Protein AF-A0A6G1SWB4-F1 (afdb_monomer)

Radius of gyration: 46.1 Å; Cα contacts (8 Å, |Δi|>4): 231; chains: 1; bounding box: 100×78×114 Å

Sequence (301 aa):
MSESASQARPRGLPVPRWVGGWPPLALPAVVTALTLLAIRTGTESDARDPDLLGYAFAPILGAALLLRWRSPVAVPVIVVVAGGTYHALNYPGGAPMFAMGAALYIAAEAGHRNIALLVGGISAGIALAYRSIAEGHSFLEMSMIAEPALVIAAVMLGDAIHSRRRWMAEVQERLDRAEEEREEEARRRVDQERLRIAHELHDVLAHTIAVVNVQAGVASDLLDDDPTATRAALSEIRKASREAMTELRATVGLLRDSSPAPRGPVPGLRDLARVTDAARQAGIGRGHGGGGRAAGPAGAG

Structure (mmCIF, N/CA/C/O backbone):
data_AF-A0A6G1SWB4-F1
#
_entry.id   AF-A0A6G1SWB4-F1
#
loop_
_atom_site.group_PDB
_atom_site.id
_atom_site.type_symbol
_atom_site.label_atom_id
_atom_site.label_alt_id
_atom_site.label_comp_id
_atom_site.label_asym_id
_atom_site.label_entity_id
_atom_site.label_seq_id
_atom_site.pdbx_PDB_ins_code
_atom_site.Cartn_x
_atom_site.Cartn_y
_atom_site.Cartn_z
_atom_site.occupancy
_ato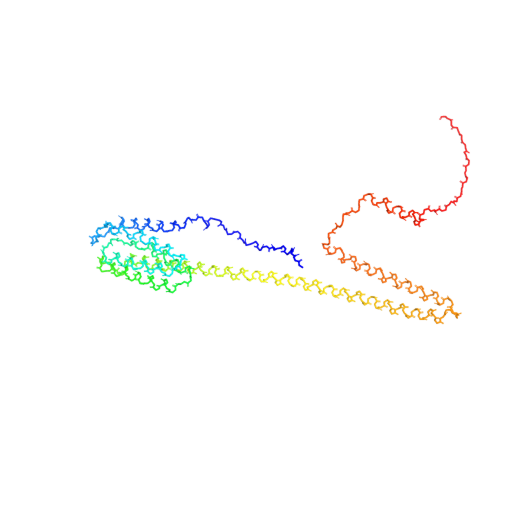m_site.B_iso_or_equiv
_atom_site.auth_seq_id
_atom_site.auth_comp_id
_atom_site.auth_asym_id
_atom_site.auth_atom_id
_atom_site.pdbx_PDB_model_num
ATOM 1 N N . MET A 1 1 ? -36.148 -11.187 10.466 1.00 41.62 1 MET A N 1
ATOM 2 C CA . MET A 1 1 ? -36.037 -10.828 9.036 1.00 41.62 1 MET A CA 1
ATOM 3 C C . MET A 1 1 ? -35.812 -9.325 8.949 1.00 41.62 1 MET A C 1
ATOM 5 O O . MET A 1 1 ? -36.522 -8.623 9.654 1.00 41.62 1 MET A O 1
ATOM 9 N N . SER A 1 2 ? -34.810 -8.922 8.149 1.00 43.41 2 SER A N 1
ATOM 10 C CA . SER A 1 2 ? -34.441 -7.569 7.659 1.00 43.41 2 SER A CA 1
ATOM 11 C C . SER A 1 2 ? -34.193 -6.473 8.714 1.00 43.41 2 SER A C 1
ATOM 13 O O . SER A 1 2 ? -35.102 -6.065 9.423 1.00 43.41 2 SER A O 1
ATOM 15 N N . GLU A 1 3 ? -32.941 -6.082 8.971 1.00 54.12 3 GLU A N 1
ATOM 16 C CA . GLU A 1 3 ? -32.125 -5.086 8.227 1.00 54.12 3 GLU A CA 1
ATOM 17 C C . GLU A 1 3 ? -32.130 -3.728 8.947 1.00 54.12 3 GLU A C 1
ATOM 19 O O . GLU A 1 3 ? -33.066 -2.957 8.794 1.00 54.12 3 GLU A O 1
ATOM 24 N N . SER A 1 4 ? -31.062 -3.419 9.694 1.00 48.47 4 SER A N 1
ATOM 25 C CA . SER A 1 4 ? -30.451 -2.073 9.724 1.00 48.47 4 SER A CA 1
ATOM 26 C C . SER A 1 4 ? -29.128 -2.075 10.515 1.00 48.47 4 SER A C 1
ATOM 28 O O . SER A 1 4 ? -28.923 -1.280 11.433 1.00 48.47 4 SER A O 1
ATOM 30 N N . ALA A 1 5 ? -28.201 -2.977 10.183 1.00 45.75 5 ALA A N 1
ATOM 31 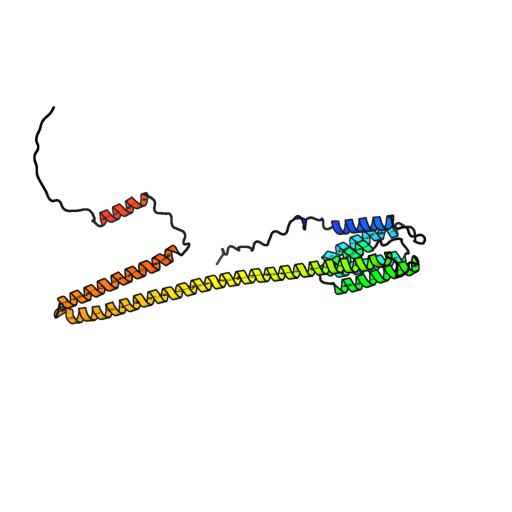C CA . ALA A 1 5 ? -26.812 -2.823 10.612 1.00 45.75 5 ALA A CA 1
ATOM 32 C C . ALA A 1 5 ? -26.168 -1.752 9.718 1.00 45.75 5 ALA A C 1
ATOM 34 O O . ALA A 1 5 ? -25.685 -2.034 8.623 1.00 45.75 5 ALA A O 1
ATOM 35 N N . SER A 1 6 ? -26.254 -0.500 10.168 1.00 48.34 6 SER A N 1
ATOM 36 C CA . SER A 1 6 ? -25.565 0.649 9.585 1.00 48.34 6 SER A CA 1
ATOM 37 C C . SER A 1 6 ? -24.058 0.381 9.586 1.00 48.34 6 SER A C 1
ATOM 39 O O . SER A 1 6 ? -23.391 0.569 10.601 1.00 48.34 6 SER A O 1
ATOM 41 N N . GLN A 1 7 ? -23.536 -0.081 8.447 1.00 46.44 7 GLN A N 1
ATOM 42 C CA . GLN A 1 7 ? -22.109 -0.255 8.185 1.00 46.44 7 GLN A CA 1
ATOM 43 C C . GLN A 1 7 ? -21.386 1.089 8.336 1.00 46.44 7 GLN A C 1
ATOM 45 O O . GLN A 1 7 ? -21.397 1.927 7.430 1.00 46.44 7 GLN A O 1
ATOM 50 N N . ALA A 1 8 ? -20.730 1.293 9.476 1.00 45.06 8 ALA A N 1
ATOM 51 C CA . ALA A 1 8 ? -19.700 2.306 9.621 1.00 45.06 8 ALA A CA 1
ATOM 52 C C . ALA A 1 8 ? -18.483 1.848 8.804 1.00 45.06 8 ALA A C 1
ATOM 54 O O . ALA A 1 8 ? -17.703 1.009 9.238 1.00 45.06 8 ALA A O 1
ATOM 55 N N . ARG A 1 9 ? -18.359 2.346 7.567 1.00 45.97 9 ARG A N 1
ATOM 56 C CA . ARG A 1 9 ? -17.159 2.125 6.751 1.00 45.97 9 ARG A CA 1
ATOM 57 C C . ARG A 1 9 ? -15.951 2.758 7.456 1.00 45.97 9 ARG A C 1
ATOM 59 O O . ARG A 1 9 ? -16.038 3.950 7.773 1.00 45.97 9 ARG A O 1
ATOM 66 N N . PRO A 1 10 ? -14.827 2.042 7.633 1.00 44.31 10 PRO A N 1
ATOM 67 C CA . PRO A 1 10 ? -13.600 2.656 8.116 1.00 44.31 10 PRO A CA 1
ATOM 68 C C . PRO A 1 10 ? -13.183 3.750 7.129 1.00 44.31 10 PRO A C 1
ATOM 70 O O . PRO A 1 10 ? -13.082 3.533 5.916 1.00 44.31 10 PRO A O 1
ATOM 73 N N . ARG A 1 11 ? -13.013 4.974 7.639 1.00 56.09 11 ARG A N 1
ATOM 74 C CA . ARG A 1 11 ? -12.501 6.109 6.867 1.00 56.09 11 ARG A CA 1
ATOM 75 C C . ARG A 1 11 ? -11.017 5.866 6.614 1.00 56.09 11 ARG A C 1
ATOM 77 O O . ARG A 1 11 ? -10.174 6.350 7.361 1.00 56.09 11 ARG A O 1
ATOM 84 N N . GLY A 1 12 ? -10.710 5.124 5.551 1.00 48.06 12 GLY A N 1
ATOM 85 C CA . GLY A 1 12 ? -9.358 5.056 5.013 1.00 48.06 12 GLY A CA 1
ATOM 86 C C . GLY A 1 12 ? -8.821 6.473 4.811 1.00 48.06 12 GLY A C 1
ATOM 87 O O . GLY A 1 12 ? -9.533 7.350 4.308 1.00 48.06 12 GLY A O 1
ATOM 88 N N . LEU A 1 13 ? -7.587 6.707 5.259 1.00 51.03 13 LEU A N 1
ATOM 89 C CA . LEU A 1 13 ? -6.905 7.988 5.107 1.00 51.03 13 LEU A CA 1
ATOM 90 C C . LEU A 1 13 ? -7.005 8.448 3.640 1.00 51.03 13 LEU A C 1
ATOM 92 O O . LEU A 1 13 ? -6.746 7.648 2.736 1.00 51.03 13 LEU A O 1
ATOM 96 N N . PRO A 1 14 ? -7.387 9.710 3.371 1.00 41.81 14 PRO A N 1
ATOM 97 C CA . PRO A 1 14 ? -7.509 10.211 2.013 1.00 41.81 14 PRO A CA 1
ATOM 98 C C . PRO A 1 14 ? -6.128 10.202 1.357 1.00 41.81 14 PRO A C 1
ATOM 100 O O . PRO A 1 14 ? -5.295 11.073 1.604 1.00 41.81 14 PRO A O 1
ATOM 103 N N . VAL A 1 15 ? -5.877 9.208 0.508 1.00 50.06 15 VAL A N 1
ATOM 104 C CA . VAL A 1 15 ? -4.716 9.216 -0.381 1.00 50.06 15 VAL A CA 1
ATOM 105 C C . VAL A 1 15 ? -4.804 10.471 -1.261 1.00 50.06 15 VAL A C 1
ATOM 107 O O . VAL A 1 15 ? -5.838 10.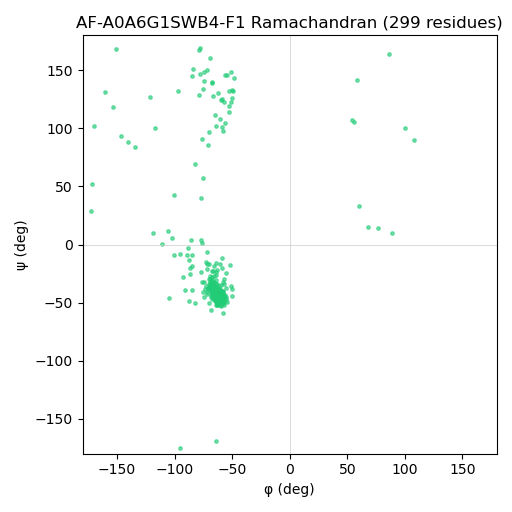692 -1.904 1.00 50.06 15 VAL A O 1
ATOM 110 N N . PRO A 1 16 ? -3.767 11.330 -1.287 1.00 41.16 16 PRO A N 1
ATOM 111 C CA . PRO A 1 16 ? -3.809 12.574 -2.041 1.00 41.16 16 PRO A CA 1
ATOM 112 C C . PRO A 1 16 ? -4.099 12.301 -3.523 1.00 41.16 16 PRO A C 1
ATOM 114 O O . PRO A 1 16 ? -3.352 11.598 -4.204 1.00 41.16 16 PRO A O 1
ATOM 117 N N . ARG A 1 17 ? -5.182 12.902 -4.038 1.00 47.22 17 ARG A N 1
ATOM 118 C CA . ARG A 1 17 ? -5.704 12.719 -5.413 1.00 47.22 17 ARG A CA 1
ATOM 119 C C . ARG A 1 17 ? -4.703 13.076 -6.524 1.00 47.22 17 ARG A C 1
ATOM 121 O O . ARG A 1 17 ? -4.925 12.722 -7.676 1.00 47.22 17 ARG A O 1
ATOM 128 N N . TRP A 1 18 ? -3.591 13.723 -6.186 1.00 52.62 18 TRP A N 1
ATOM 129 C CA . TRP A 1 18 ? -2.528 14.127 -7.110 1.00 52.62 18 TRP A CA 1
ATOM 130 C C . TRP A 1 18 ? -1.693 12.940 -7.622 1.00 52.62 18 TRP A C 1
ATOM 132 O O . TRP A 1 18 ? -1.038 13.057 -8.651 1.00 52.62 18 TRP A O 1
ATOM 142 N N . VAL A 1 19 ? -1.767 11.776 -6.961 1.00 47.69 19 VAL A N 1
ATOM 143 C CA . VAL A 1 19 ? -1.117 10.529 -7.414 1.00 47.69 19 VAL A CA 1
ATOM 144 C C . VAL A 1 19 ? -2.018 9.723 -8.375 1.00 47.69 19 VAL A C 1
ATOM 146 O O . VAL A 1 19 ? -1.543 8.837 -9.076 1.00 47.69 19 VAL A O 1
ATOM 149 N N . GLY A 1 20 ? -3.314 10.051 -8.471 1.00 46.81 20 GLY A N 1
ATOM 150 C CA . GLY A 1 20 ? -4.315 9.273 -9.221 1.00 46.81 20 GLY A CA 1
ATOM 151 C C . GLY A 1 20 ? -4.779 9.861 -10.560 1.00 46.81 20 GLY A C 1
ATOM 152 O O . GLY A 1 20 ? -5.791 9.407 -11.082 1.00 46.81 20 GLY A O 1
ATOM 153 N N . GLY A 1 21 ? -4.108 10.887 -11.096 1.00 53.97 21 GLY A N 1
ATOM 154 C CA . GLY A 1 21 ? -4.632 11.685 -12.220 1.00 53.97 21 GLY A CA 1
ATOM 155 C C . GLY A 1 21 ? -3.924 11.541 -13.568 1.00 53.97 21 GLY A C 1
ATOM 156 O O . GLY A 1 21 ? -4.303 12.224 -14.515 1.00 53.97 21 GLY A O 1
ATOM 157 N N . TRP A 1 22 ? -2.885 10.714 -13.685 1.00 67.38 22 TRP A N 1
ATOM 158 C CA . TRP A 1 22 ? -2.170 10.606 -14.957 1.00 67.38 22 TRP A CA 1
ATOM 159 C C . TRP A 1 22 ? -2.972 9.723 -15.915 1.00 67.38 22 TRP A C 1
ATOM 161 O O . TRP A 1 22 ? -3.340 8.608 -15.527 1.00 67.38 22 TRP A O 1
ATOM 171 N N . PRO A 1 23 ? -3.249 10.175 -17.156 1.00 81.31 23 PRO A N 1
ATOM 172 C CA . PRO A 1 23 ? -3.912 9.322 -18.123 1.00 81.31 23 PRO A CA 1
ATOM 173 C C . PRO A 1 23 ? -3.095 8.034 -18.288 1.00 81.31 23 PRO A C 1
ATOM 175 O O . PRO A 1 23 ? -1.863 8.065 -18.213 1.00 81.31 23 PRO A O 1
ATOM 178 N N . PRO A 1 24 ? -3.743 6.882 -18.518 1.00 81.62 24 PRO A N 1
ATOM 179 C CA . PRO A 1 24 ? -3.064 5.585 -18.534 1.00 81.62 24 PRO A CA 1
ATOM 180 C C . PRO A 1 24 ? -1.950 5.490 -19.586 1.00 81.62 24 PRO A C 1
ATOM 182 O O . PRO A 1 24 ? -1.034 4.676 -19.446 1.00 81.62 24 PRO A O 1
ATOM 185 N N . LEU A 1 25 ? -2.016 6.364 -20.591 1.00 87.25 25 LEU A N 1
ATOM 186 C CA . LEU A 1 25 ? -1.072 6.516 -21.690 1.00 87.25 25 LEU A CA 1
ATOM 187 C C . LEU A 1 25 ? 0.079 7.490 -21.397 1.00 87.25 25 LEU A C 1
ATOM 189 O O . LEU A 1 25 ? 1.014 7.545 -22.184 1.00 87.25 25 LEU A O 1
ATOM 193 N N . ALA A 1 26 ? 0.055 8.237 -20.289 1.00 90.81 26 ALA A N 1
ATOM 194 C CA . ALA A 1 26 ? 1.054 9.269 -20.016 1.00 90.81 26 ALA A CA 1
ATOM 195 C C . ALA A 1 26 ? 2.471 8.697 -19.891 1.00 90.81 26 ALA A C 1
ATOM 197 O O . ALA A 1 26 ? 3.389 9.203 -20.522 1.00 90.81 26 ALA A O 1
ATOM 198 N N . LEU A 1 27 ? 2.646 7.610 -19.131 1.00 90.88 27 LEU A N 1
ATOM 199 C CA . LEU A 1 27 ? 3.948 6.948 -18.998 1.00 90.88 27 LEU A CA 1
ATOM 200 C C . LEU A 1 27 ? 4.444 6.378 -20.348 1.00 90.88 27 LEU A C 1
ATOM 202 O O . LEU A 1 27 ? 5.552 6.734 -20.742 1.00 90.88 27 LEU A O 1
ATOM 206 N N . PRO A 1 28 ? 3.656 5.568 -21.090 1.00 93.19 28 PRO A N 1
ATOM 207 C CA . PRO A 1 28 ? 3.998 5.157 -22.455 1.00 93.19 28 PRO A CA 1
ATOM 208 C C . PRO A 1 28 ? 4.384 6.316 -23.379 1.00 93.19 28 PRO A C 1
ATOM 210 O O . PRO A 1 28 ? 5.377 6.218 -24.094 1.00 93.19 28 PRO A O 1
ATOM 213 N N . ALA A 1 29 ? 3.630 7.418 -2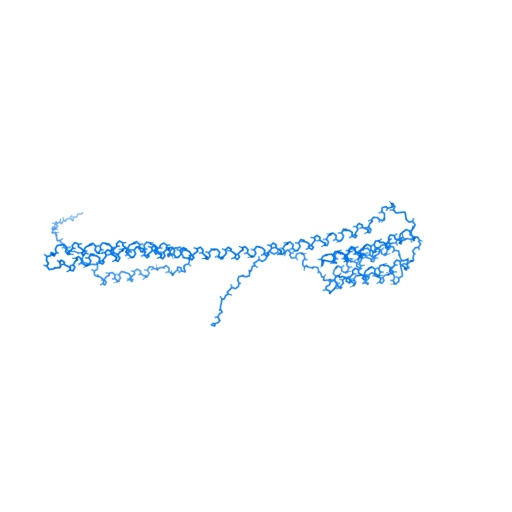3.354 1.00 94.31 29 ALA A N 1
ATOM 214 C CA . ALA A 1 29 ? 3.875 8.581 -24.201 1.00 94.31 29 ALA A CA 1
ATOM 215 C C . ALA A 1 29 ? 5.176 9.302 -23.827 1.00 94.31 29 ALA A C 1
ATOM 217 O O . ALA A 1 29 ? 5.960 9.632 -24.712 1.00 94.31 29 ALA A O 1
ATOM 218 N N . VAL A 1 30 ? 5.439 9.495 -22.530 1.00 94.56 30 VAL A N 1
ATOM 219 C CA . VAL A 1 30 ? 6.687 10.097 -22.037 1.00 94.56 30 VAL A CA 1
ATOM 220 C C . VAL A 1 30 ? 7.884 9.227 -22.402 1.00 94.56 30 VAL A C 1
ATOM 222 O O . VAL A 1 30 ? 8.855 9.741 -22.945 1.00 94.56 30 VAL A O 1
ATOM 225 N N . VAL A 1 31 ? 7.809 7.913 -22.175 1.00 93.94 31 VAL A N 1
ATOM 226 C CA . VAL A 1 31 ? 8.892 6.990 -22.548 1.00 93.94 31 VAL A CA 1
ATOM 227 C C . VAL A 1 31 ? 9.122 7.004 -24.057 1.00 93.94 31 VAL A C 1
ATOM 229 O O . VAL A 1 31 ? 10.261 7.125 -24.486 1.00 93.94 31 VAL A O 1
ATOM 232 N N . THR A 1 32 ? 8.056 6.976 -24.861 1.00 94.44 32 THR A N 1
ATOM 233 C CA . THR A 1 32 ? 8.163 7.080 -26.326 1.00 94.44 32 THR A CA 1
ATOM 234 C C . THR A 1 32 ? 8.851 8.381 -26.738 1.00 94.44 32 THR A C 1
ATOM 236 O O . THR A 1 32 ? 9.763 8.354 -27.557 1.00 94.44 32 THR A O 1
ATOM 239 N N . ALA A 1 33 ? 8.454 9.517 -26.158 1.00 94.56 33 ALA A N 1
ATOM 240 C CA . ALA A 1 33 ? 9.040 10.819 -26.464 1.00 94.56 33 ALA A CA 1
ATOM 241 C C . ALA A 1 33 ? 10.522 10.900 -26.064 1.00 94.56 33 ALA A C 1
ATOM 243 O O . ALA A 1 33 ? 11.333 11.402 -26.840 1.00 94.56 33 ALA A O 1
ATOM 244 N N . LEU A 1 34 ? 10.888 10.369 -24.893 1.00 93.38 34 LEU A N 1
ATOM 245 C CA . LEU A 1 34 ? 12.278 10.305 -24.435 1.00 93.38 34 LEU A CA 1
ATOM 246 C C . LEU A 1 34 ? 13.127 9.391 -25.322 1.00 93.38 34 LEU A C 1
ATOM 248 O O . LEU A 1 34 ? 14.248 9.752 -25.666 1.00 93.38 34 LEU A O 1
ATOM 252 N N . THR A 1 35 ? 12.589 8.246 -25.747 1.00 92.06 35 THR A N 1
ATOM 253 C CA . THR A 1 35 ? 13.266 7.352 -26.690 1.00 92.06 35 THR A CA 1
ATOM 254 C C . THR A 1 35 ? 13.438 8.013 -28.059 1.00 92.06 35 THR A C 1
ATOM 256 O O . THR A 1 35 ? 14.532 7.969 -28.608 1.00 92.06 35 THR A O 1
ATOM 259 N N . LEU A 1 36 ? 12.417 8.691 -28.597 1.00 92.81 36 LEU A N 1
ATOM 260 C CA . LEU A 1 36 ? 12.538 9.450 -29.852 1.00 92.81 36 LEU A CA 1
ATOM 261 C C . LEU A 1 36 ? 13.600 10.551 -29.757 1.00 92.81 36 LEU A C 1
ATOM 263 O O . LEU A 1 36 ? 14.380 10.733 -30.691 1.00 92.81 36 LEU A O 1
ATOM 267 N N . LEU A 1 37 ? 13.639 11.268 -28.630 1.00 91.50 37 LEU A N 1
ATOM 268 C CA . LEU A 1 37 ? 14.654 12.282 -28.371 1.00 91.50 37 LEU A CA 1
ATOM 269 C C . LEU A 1 37 ? 16.053 11.656 -28.337 1.00 91.50 37 LEU A C 1
ATOM 271 O O . LEU A 1 37 ? 16.940 12.159 -29.017 1.00 91.50 37 LEU A O 1
ATOM 275 N N . ALA A 1 38 ? 16.223 10.538 -27.627 1.00 89.12 38 ALA A N 1
ATOM 276 C CA . ALA A 1 38 ? 17.491 9.817 -27.541 1.00 89.12 38 ALA A CA 1
ATOM 277 C C . ALA A 1 38 ? 17.990 9.344 -28.914 1.00 89.12 38 ALA A C 1
ATOM 279 O O . ALA A 1 38 ? 19.159 9.547 -29.229 1.00 89.12 38 ALA A O 1
ATOM 280 N N . ILE A 1 39 ? 17.103 8.793 -29.753 1.00 89.31 39 ILE A N 1
ATOM 281 C CA . ILE A 1 39 ? 17.425 8.410 -31.139 1.00 89.31 39 ILE A CA 1
ATOM 282 C C . ILE A 1 39 ? 17.865 9.642 -31.940 1.00 89.31 39 ILE A C 1
ATOM 284 O O . ILE A 1 39 ? 18.819 9.588 -32.707 1.00 89.31 39 ILE A O 1
ATOM 288 N N . ARG A 1 40 ? 17.178 10.779 -31.768 1.00 88.88 40 ARG A N 1
ATOM 289 C CA . ARG A 1 40 ? 17.448 12.002 -32.536 1.00 88.88 40 ARG A CA 1
ATOM 290 C C . ARG A 1 40 ? 18.769 12.675 -32.165 1.00 88.88 40 ARG A C 1
ATOM 292 O O . ARG A 1 40 ? 19.369 13.305 -33.034 1.00 88.88 40 ARG A O 1
ATOM 299 N N . THR A 1 41 ? 19.167 12.598 -30.896 1.00 85.75 41 THR A N 1
ATOM 300 C CA . THR A 1 41 ? 20.396 13.210 -30.368 1.00 85.75 41 THR A CA 1
ATOM 301 C C . THR A 1 41 ? 21.580 12.250 -30.325 1.00 85.75 41 THR A C 1
ATOM 303 O O . THR A 1 41 ? 22.682 12.687 -30.011 1.00 85.75 41 THR A O 1
ATOM 306 N N . GLY A 1 42 ? 21.364 10.959 -30.585 1.00 79.38 42 GLY A N 1
ATOM 307 C CA . GLY A 1 42 ? 22.423 9.959 -30.635 1.00 79.38 42 GLY A CA 1
ATOM 308 C C . GLY A 1 42 ? 23.371 10.250 -31.792 1.00 79.38 42 GLY A C 1
ATOM 309 O O . GLY A 1 42 ? 22.985 10.145 -32.953 1.00 79.38 42 GLY A O 1
ATOM 310 N N . THR A 1 43 ? 24.602 10.637 -31.471 1.00 67.81 43 THR A N 1
ATOM 311 C CA . THR A 1 43 ? 25.666 10.863 -32.450 1.00 67.81 43 THR A CA 1
ATOM 312 C C . THR A 1 43 ? 26.788 9.872 -32.183 1.00 67.81 43 THR A C 1
ATOM 314 O O . THR A 1 43 ? 27.588 10.072 -31.271 1.00 67.81 43 THR A O 1
ATOM 317 N N . GLU A 1 44 ? 26.826 8.805 -32.974 1.00 76.44 44 GLU A N 1
ATOM 318 C CA . GLU A 1 44 ? 27.874 7.785 -32.963 1.00 76.44 44 GLU A CA 1
ATOM 319 C C . GLU A 1 44 ? 28.488 7.730 -34.362 1.00 76.44 44 GLU A C 1
ATOM 321 O O . GLU A 1 44 ? 27.766 7.626 -35.352 1.00 76.44 44 GLU A O 1
ATOM 326 N N . SER A 1 45 ? 29.814 7.847 -34.448 1.00 69.00 45 SER A N 1
ATOM 327 C CA . SER A 1 45 ? 30.525 8.034 -35.721 1.00 69.00 45 SER A CA 1
ATOM 328 C C . SER A 1 45 ? 30.409 6.852 -36.690 1.00 69.00 45 SER A C 1
ATOM 330 O O . SER A 1 45 ? 30.572 7.057 -37.887 1.00 69.00 45 SER A O 1
ATOM 332 N N . ASP A 1 46 ? 30.137 5.647 -36.179 1.00 77.31 46 ASP A N 1
ATOM 333 C CA . ASP A 1 46 ? 30.074 4.389 -36.947 1.00 77.31 46 ASP A CA 1
ATOM 334 C C . ASP A 1 46 ? 28.683 3.724 -36.887 1.00 77.31 46 ASP A C 1
ATOM 336 O O . ASP A 1 46 ? 28.496 2.574 -37.295 1.00 77.31 46 ASP A O 1
ATOM 340 N N . ALA A 1 47 ? 27.685 4.437 -36.357 1.00 81.56 47 ALA A N 1
ATOM 341 C CA . ALA A 1 47 ? 26.325 3.932 -36.247 1.00 81.56 47 ALA A CA 1
ATOM 342 C C . ALA A 1 47 ? 25.536 4.127 -37.548 1.00 81.56 47 ALA A C 1
ATOM 344 O O . ALA A 1 47 ? 25.742 5.066 -38.318 1.00 81.56 47 ALA A O 1
ATOM 345 N N . ARG A 1 48 ? 24.576 3.234 -37.779 1.00 84.19 48 ARG A N 1
ATOM 346 C CA . ARG A 1 48 ? 23.602 3.337 -38.864 1.00 84.19 48 ARG A CA 1
ATOM 347 C C . ARG A 1 48 ? 22.687 4.534 -38.631 1.00 84.19 48 ARG A C 1
ATOM 349 O O . ARG A 1 48 ? 22.014 4.601 -37.605 1.00 84.19 48 ARG A O 1
ATOM 356 N N . ASP A 1 49 ? 22.560 5.404 -39.629 1.00 84.88 49 ASP A N 1
ATOM 357 C CA . ASP A 1 49 ? 21.623 6.525 -39.568 1.00 84.88 49 ASP A CA 1
ATOM 358 C C . ASP A 1 49 ? 20.190 6.059 -39.228 1.00 84.88 49 ASP A C 1
ATOM 360 O O . ASP A 1 49 ? 19.686 5.106 -39.843 1.00 84.88 49 ASP A O 1
ATOM 364 N N . PRO A 1 50 ? 19.504 6.715 -38.268 1.00 84.06 50 PRO A N 1
ATOM 365 C CA . PRO A 1 50 ? 18.134 6.373 -37.913 1.00 84.06 50 PRO A CA 1
ATOM 366 C C . PRO A 1 50 ? 17.185 6.536 -39.105 1.00 84.06 50 PRO A C 1
ATOM 368 O O . PRO A 1 50 ? 16.840 7.645 -39.515 1.00 84.06 50 PRO A O 1
ATOM 371 N N . ASP A 1 51 ? 16.726 5.411 -39.642 1.00 88.81 51 ASP A N 1
ATOM 372 C CA . ASP A 1 51 ? 15.693 5.347 -40.669 1.00 88.81 51 ASP A CA 1
ATOM 373 C C . ASP A 1 51 ? 14.303 5.125 -40.042 1.00 88.81 51 ASP A C 1
ATOM 375 O O . ASP A 1 51 ? 14.124 5.112 -38.820 1.00 88.81 51 ASP A O 1
ATOM 379 N N . LEU A 1 52 ? 13.281 4.953 -40.886 1.00 90.19 52 LEU A N 1
ATOM 380 C CA . LEU A 1 52 ? 11.905 4.674 -40.452 1.00 90.19 52 LEU A CA 1
ATOM 381 C C . LEU A 1 52 ? 11.815 3.505 -39.457 1.00 90.19 52 LEU A C 1
ATOM 383 O O . LEU A 1 52 ? 10.996 3.550 -38.539 1.00 90.19 52 LEU A O 1
ATOM 387 N N . LEU A 1 53 ? 12.654 2.479 -39.625 1.00 91.06 53 LEU A N 1
ATOM 388 C CA . LEU A 1 53 ? 12.698 1.324 -38.732 1.00 91.06 53 LEU A CA 1
ATOM 389 C C . LEU A 1 53 ? 13.309 1.686 -37.376 1.00 91.06 53 LEU A C 1
ATOM 391 O O . LEU A 1 53 ? 12.739 1.309 -36.354 1.00 91.06 53 LEU A O 1
ATOM 395 N N . GLY A 1 54 ? 14.392 2.470 -37.345 1.00 89.19 54 GLY A N 1
ATOM 396 C CA . GLY A 1 54 ? 14.983 2.974 -36.100 1.00 89.19 54 GLY A CA 1
ATOM 397 C C . GLY A 1 54 ? 13.974 3.768 -35.263 1.00 89.19 54 GLY A C 1
ATOM 398 O O . GLY A 1 54 ? 13.785 3.497 -34.076 1.00 89.19 54 GLY A O 1
ATOM 399 N N . TYR A 1 55 ? 13.225 4.676 -35.897 1.00 91.50 55 TYR A N 1
ATOM 400 C CA . TYR A 1 55 ? 12.174 5.442 -35.216 1.00 91.50 55 TYR A CA 1
ATOM 401 C C . TYR A 1 55 ? 10.961 4.597 -34.799 1.00 91.50 55 TYR A C 1
ATOM 403 O O . TYR A 1 55 ? 10.306 4.937 -33.811 1.00 91.50 55 TYR A O 1
ATOM 411 N N . ALA A 1 56 ? 10.666 3.489 -35.489 1.00 94.00 56 ALA A N 1
ATOM 412 C CA . ALA A 1 56 ? 9.564 2.592 -35.137 1.00 94.00 56 ALA A CA 1
ATOM 413 C C . ALA A 1 56 ? 9.779 1.862 -33.797 1.00 94.00 56 ALA A C 1
ATOM 415 O O . ALA A 1 56 ? 8.801 1.488 -33.147 1.00 94.00 56 ALA A O 1
ATOM 416 N N . PHE A 1 57 ? 11.022 1.713 -33.324 1.00 92.69 57 PHE A N 1
ATOM 417 C CA . PHE A 1 57 ? 11.294 1.119 -32.010 1.00 92.69 57 PHE A CA 1
ATOM 418 C C . PHE A 1 57 ? 10.732 1.945 -30.850 1.00 92.69 57 PHE A C 1
ATOM 420 O O . PHE A 1 57 ? 10.263 1.368 -29.871 1.00 92.69 57 PHE A O 1
ATOM 427 N N . ALA A 1 58 ? 10.707 3.276 -30.950 1.00 92.50 58 ALA A N 1
ATOM 428 C CA . ALA A 1 58 ? 10.207 4.123 -29.869 1.00 92.50 58 ALA A CA 1
ATOM 429 C C . ALA A 1 58 ? 8.733 3.844 -29.501 1.00 92.50 58 ALA A C 1
ATOM 431 O O . ALA A 1 58 ? 8.463 3.561 -28.329 1.00 92.50 58 ALA A O 1
ATOM 432 N N . PRO A 1 59 ? 7.768 3.855 -30.446 1.00 94.56 59 PRO A N 1
ATOM 433 C CA . PRO A 1 59 ? 6.390 3.498 -30.131 1.00 94.56 59 PRO A CA 1
ATOM 434 C C . PRO A 1 59 ? 6.221 2.015 -29.772 1.00 94.56 59 PRO A C 1
ATOM 436 O O . PRO A 1 59 ? 5.331 1.708 -28.985 1.00 94.56 59 PRO A O 1
ATOM 439 N N . ILE A 1 60 ? 7.063 1.097 -30.270 1.00 94.19 60 ILE A N 1
ATOM 440 C CA . ILE A 1 60 ? 7.036 -0.322 -29.859 1.00 94.19 60 ILE A CA 1
ATOM 441 C C . ILE A 1 60 ? 7.387 -0.455 -28.371 1.00 94.19 60 ILE A C 1
ATOM 443 O O . ILE A 1 60 ? 6.659 -1.098 -27.612 1.00 94.19 60 ILE A O 1
ATOM 447 N N . LEU A 1 61 ? 8.470 0.195 -27.939 1.00 93.56 61 LEU A N 1
ATOM 448 C CA . LEU A 1 61 ? 8.916 0.207 -26.548 1.00 93.56 61 LEU A CA 1
ATOM 449 C C . LEU A 1 61 ? 7.892 0.889 -25.630 1.00 93.56 61 LEU A C 1
ATOM 451 O O . LEU A 1 61 ? 7.577 0.372 -24.558 1.00 93.56 61 LEU A O 1
ATOM 455 N N . GLY A 1 62 ? 7.305 2.005 -26.070 1.00 93.00 62 GLY A N 1
ATOM 456 C CA . GLY A 1 62 ? 6.204 2.656 -25.361 1.00 93.00 62 GLY A CA 1
ATOM 457 C C . GLY A 1 62 ? 4.956 1.775 -25.254 1.00 93.00 62 GLY A C 1
ATOM 458 O O . GLY A 1 62 ? 4.373 1.651 -24.177 1.00 93.00 62 GLY A O 1
ATOM 459 N N . ALA A 1 63 ? 4.558 1.114 -26.344 1.00 94.00 63 ALA A N 1
ATOM 460 C CA . ALA A 1 63 ? 3.406 0.217 -26.371 1.00 94.00 63 ALA A CA 1
ATOM 461 C C . ALA A 1 63 ? 3.609 -1.026 -25.491 1.00 94.00 63 ALA A C 1
ATOM 463 O O . ALA A 1 63 ? 2.655 -1.478 -24.857 1.00 94.00 63 ALA A O 1
ATOM 464 N N . ALA A 1 64 ? 4.839 -1.540 -25.374 1.00 93.94 64 ALA A N 1
ATOM 465 C CA . ALA A 1 64 ? 5.158 -2.645 -24.468 1.00 93.94 64 ALA A CA 1
ATOM 466 C C . ALA A 1 64 ? 4.786 -2.320 -23.010 1.00 93.94 64 ALA A C 1
ATOM 468 O O . ALA A 1 64 ? 4.301 -3.188 -22.284 1.00 93.94 64 ALA A O 1
ATOM 469 N N . LEU A 1 65 ? 4.908 -1.054 -22.589 1.00 93.38 65 LEU A N 1
ATOM 470 C CA . LEU A 1 65 ? 4.511 -0.614 -21.248 1.00 93.38 65 LEU A CA 1
ATOM 471 C C . LEU A 1 65 ? 2.999 -0.707 -21.001 1.00 93.38 65 LEU A C 1
ATOM 473 O O . LEU A 1 65 ? 2.579 -0.737 -19.846 1.00 93.38 65 LEU A O 1
ATOM 477 N N . LEU A 1 66 ? 2.162 -0.797 -22.039 1.00 93.25 66 LEU A N 1
ATOM 478 C CA . LEU A 1 66 ? 0.720 -1.019 -21.876 1.00 93.25 66 LEU A CA 1
ATOM 479 C C . LEU A 1 66 ? 0.413 -2.418 -21.327 1.00 93.25 66 LEU A C 1
ATOM 481 O O . LEU A 1 66 ? -0.614 -2.611 -20.675 1.00 93.25 66 LEU A O 1
ATOM 485 N N . LEU A 1 67 ? 1.323 -3.384 -21.502 1.00 92.31 67 LEU A N 1
ATOM 486 C CA . LEU A 1 67 ? 1.185 -4.721 -20.921 1.00 92.31 67 LEU A CA 1
ATOM 487 C C . LEU A 1 67 ? 1.396 -4.735 -19.400 1.00 92.31 67 LEU A C 1
ATOM 489 O O . LEU A 1 67 ? 1.105 -5.755 -18.774 1.00 92.31 67 LEU A O 1
ATOM 493 N N . ARG A 1 68 ? 1.800 -3.612 -18.782 1.00 92.06 68 ARG A N 1
ATOM 494 C CA . ARG A 1 68 ? 2.015 -3.498 -17.326 1.00 92.06 68 ARG A CA 1
ATOM 495 C C . ARG A 1 68 ? 0.800 -3.891 -16.485 1.00 92.06 68 ARG A C 1
ATOM 497 O O . ARG A 1 68 ? 0.957 -4.267 -15.332 1.00 92.06 68 ARG A O 1
ATOM 504 N N . TRP A 1 69 ? -0.404 -3.806 -17.053 1.00 86.06 69 TRP A N 1
ATOM 505 C CA . TRP A 1 69 ? -1.650 -4.168 -16.369 1.00 86.06 69 TRP A CA 1
ATOM 506 C C . TRP A 1 69 ? -2.013 -5.649 -16.477 1.00 86.06 69 TRP A C 1
ATOM 508 O O . TRP A 1 69 ? -2.819 -6.126 -15.688 1.00 86.06 69 TRP A O 1
ATOM 518 N N . ARG A 1 70 ? -1.456 -6.372 -17.456 1.00 91.19 70 ARG A N 1
ATOM 519 C CA . ARG A 1 70 ? -1.730 -7.804 -17.659 1.00 91.19 70 ARG A CA 1
ATOM 520 C C . ARG A 1 70 ? -0.583 -8.686 -17.196 1.00 91.19 70 ARG A C 1
ATOM 522 O O . ARG A 1 70 ? -0.817 -9.690 -16.539 1.00 91.19 70 ARG A O 1
ATOM 529 N N . SER A 1 71 ? 0.642 -8.324 -17.561 1.00 92.69 71 SER A N 1
ATOM 530 C CA . SER A 1 71 ? 1.840 -9.085 -17.229 1.00 92.69 71 SER A CA 1
ATOM 531 C C . SER A 1 71 ? 3.017 -8.128 -17.026 1.00 92.69 71 SER A C 1
ATOM 533 O O . SER A 1 71 ? 3.692 -7.771 -17.994 1.00 92.69 71 SER A O 1
ATOM 535 N N . PRO A 1 72 ? 3.291 -7.698 -15.779 1.00 91.38 72 PRO A N 1
ATOM 536 C CA . PRO A 1 72 ? 4.420 -6.815 -15.483 1.00 91.38 72 PRO A CA 1
ATOM 537 C C . PRO A 1 72 ? 5.773 -7.469 -15.802 1.00 91.38 72 PRO A C 1
ATOM 539 O O . PRO A 1 72 ? 6.743 -6.764 -16.052 1.00 91.38 72 PRO A O 1
ATOM 542 N N . VAL A 1 73 ? 5.831 -8.804 -15.858 1.00 93.62 73 VAL A N 1
ATOM 543 C CA . VAL A 1 73 ? 7.027 -9.575 -16.234 1.00 93.62 73 VAL A CA 1
ATOM 544 C C . VAL A 1 73 ? 7.291 -9.549 -17.743 1.00 93.62 73 VAL A C 1
ATOM 546 O O . VAL A 1 73 ? 8.446 -9.548 -18.157 1.00 93.62 73 VAL A O 1
ATOM 549 N N . ALA A 1 74 ? 6.250 -9.488 -18.579 1.00 94.44 74 ALA A N 1
ATOM 550 C CA . ALA A 1 74 ? 6.426 -9.449 -20.032 1.00 94.44 74 ALA A CA 1
ATOM 551 C C . ALA A 1 74 ? 7.087 -8.145 -20.506 1.00 94.44 74 ALA A C 1
ATOM 553 O O . ALA A 1 74 ? 7.831 -8.153 -21.482 1.00 94.44 74 ALA A O 1
ATOM 554 N N . VAL A 1 75 ? 6.844 -7.035 -19.803 1.00 95.06 75 VAL A N 1
ATOM 555 C CA . VAL A 1 75 ? 7.340 -5.704 -20.177 1.00 95.06 75 VAL A CA 1
ATOM 556 C C . VAL A 1 75 ? 8.875 -5.658 -20.285 1.00 95.06 75 VAL A C 1
ATOM 558 O O . VAL A 1 75 ? 9.358 -5.372 -21.380 1.00 95.06 75 VAL A O 1
ATOM 561 N N . PRO A 1 76 ? 9.670 -5.968 -19.238 1.00 95.75 76 PRO A N 1
ATOM 562 C CA . PRO A 1 76 ? 11.130 -5.902 -19.334 1.00 95.75 76 PRO A CA 1
ATOM 563 C C . PRO A 1 76 ? 11.703 -6.909 -20.339 1.00 95.75 76 PRO A C 1
ATOM 565 O O . PRO A 1 76 ? 12.699 -6.606 -20.986 1.00 95.75 76 PRO A O 1
ATOM 568 N N . VAL A 1 77 ? 11.059 -8.066 -20.536 1.00 96.25 77 VAL A N 1
ATOM 569 C CA . VAL A 1 77 ? 11.483 -9.054 -21.544 1.00 96.25 77 VAL A CA 1
ATOM 570 C C . VAL A 1 77 ? 11.331 -8.492 -22.958 1.00 96.25 77 VAL A C 1
ATOM 572 O O . VAL A 1 77 ? 12.273 -8.547 -23.743 1.00 96.25 77 VAL A O 1
ATOM 575 N N . ILE A 1 78 ? 10.172 -7.906 -23.275 1.00 95.75 78 ILE A N 1
ATOM 576 C CA . ILE A 1 78 ? 9.923 -7.288 -24.585 1.00 95.75 78 ILE A CA 1
ATOM 577 C C . ILE A 1 78 ? 10.899 -6.134 -24.820 1.00 95.75 78 ILE A C 1
ATOM 579 O O . ILE A 1 78 ? 11.463 -6.022 -25.906 1.00 95.75 78 ILE A O 1
ATOM 583 N N . VAL A 1 79 ? 11.126 -5.303 -23.802 1.00 95.38 79 VAL A N 1
ATOM 584 C CA . VAL A 1 79 ? 12.041 -4.161 -23.895 1.00 95.38 79 VAL A CA 1
ATOM 585 C C . VAL A 1 79 ? 13.491 -4.620 -24.084 1.00 95.38 79 VAL A C 1
ATOM 587 O O . VAL A 1 79 ? 14.180 -4.036 -24.914 1.00 95.38 79 VAL A O 1
ATOM 590 N N . VAL A 1 80 ? 13.950 -5.684 -23.407 1.00 95.38 80 VAL A N 1
ATOM 591 C CA . VAL A 1 80 ? 15.291 -6.263 -23.637 1.00 95.38 80 VAL A CA 1
ATOM 592 C C . VAL A 1 80 ? 15.425 -6.797 -25.055 1.00 95.38 80 VAL A C 1
ATOM 594 O O . VAL A 1 80 ? 16.422 -6.518 -25.711 1.00 95.38 80 VAL A O 1
ATOM 597 N N . VAL A 1 81 ? 14.440 -7.550 -25.549 1.00 95.94 81 VAL A N 1
ATOM 598 C CA . VAL A 1 81 ? 14.507 -8.136 -26.896 1.00 95.94 81 VAL A CA 1
ATOM 599 C C . VAL A 1 81 ? 14.502 -7.040 -27.961 1.00 95.94 81 VAL A C 1
ATOM 601 O O . VAL A 1 81 ? 15.333 -7.055 -28.870 1.00 95.94 81 VAL A O 1
ATOM 604 N N . ALA A 1 82 ? 13.612 -6.055 -27.835 1.00 94.56 82 ALA A N 1
ATOM 605 C CA . ALA A 1 82 ? 13.546 -4.924 -28.752 1.00 94.56 82 ALA A CA 1
ATOM 606 C C . ALA A 1 82 ? 14.815 -4.057 -28.679 1.00 94.56 82 ALA A C 1
ATOM 608 O O . ALA A 1 82 ? 15.364 -3.700 -29.716 1.00 94.56 82 ALA A O 1
ATOM 609 N N . GLY A 1 83 ? 15.325 -3.775 -27.477 1.00 92.12 83 GLY A N 1
ATOM 610 C CA . GLY A 1 83 ? 16.553 -3.002 -27.287 1.00 92.12 83 GLY A CA 1
ATOM 611 C C . GLY A 1 83 ? 17.805 -3.720 -27.790 1.00 92.12 83 GLY A C 1
ATOM 612 O O . GLY A 1 83 ? 18.632 -3.119 -28.466 1.00 92.12 83 GLY A O 1
ATOM 613 N N . GLY A 1 84 ? 17.917 -5.027 -27.553 1.00 91.94 84 GLY A N 1
ATOM 614 C CA . GLY A 1 84 ? 18.992 -5.843 -28.116 1.00 91.94 84 GLY A CA 1
ATOM 615 C C . GLY A 1 84 ? 18.935 -5.901 -29.642 1.00 91.94 84 GLY A C 1
ATOM 616 O O . GLY A 1 84 ? 19.969 -5.805 -30.293 1.00 91.94 84 GLY A O 1
ATOM 617 N N . THR A 1 85 ? 17.732 -5.974 -30.222 1.00 93.81 85 THR A N 1
ATOM 618 C CA . THR A 1 85 ? 17.548 -5.910 -31.683 1.00 93.81 85 THR A CA 1
ATOM 619 C C . THR A 1 85 ? 17.956 -4.542 -32.236 1.00 93.81 85 THR A C 1
ATOM 621 O O . THR A 1 85 ? 18.598 -4.477 -33.278 1.00 93.81 85 THR A O 1
ATOM 624 N N . TYR A 1 86 ? 17.636 -3.455 -31.528 1.00 91.44 86 TYR A N 1
ATOM 625 C CA . TYR A 1 86 ? 18.054 -2.099 -31.890 1.00 91.44 86 TYR A CA 1
ATOM 626 C C . TYR A 1 86 ? 19.585 -1.979 -31.961 1.00 91.44 86 TYR A C 1
ATOM 628 O O . TYR A 1 86 ? 20.115 -1.528 -32.976 1.00 91.44 86 TYR A O 1
ATOM 636 N N . HIS A 1 87 ? 20.294 -2.475 -30.940 1.00 88.56 87 HIS A N 1
ATOM 637 C CA . HIS A 1 87 ? 21.761 -2.506 -30.930 1.00 88.56 87 HIS A CA 1
ATOM 638 C C . HIS A 1 87 ? 22.345 -3.457 -31.985 1.00 88.56 87 HIS A C 1
ATOM 640 O O . HIS A 1 87 ? 23.332 -3.122 -32.631 1.00 88.56 87 HIS A O 1
ATOM 646 N N . ALA A 1 88 ? 21.726 -4.617 -32.224 1.00 90.44 88 ALA A N 1
ATOM 647 C CA . ALA A 1 88 ? 22.173 -5.560 -33.255 1.00 90.44 88 ALA A CA 1
ATOM 648 C C . ALA A 1 88 ? 22.061 -4.992 -34.682 1.00 90.44 88 ALA A C 1
ATOM 650 O O . ALA A 1 88 ? 22.806 -5.398 -35.570 1.00 90.44 88 ALA A O 1
ATOM 651 N N . LEU A 1 89 ? 21.141 -4.048 -34.904 1.00 91.12 89 LEU A N 1
ATOM 652 C CA . LEU A 1 89 ? 20.995 -3.311 -36.163 1.00 91.12 89 LEU A CA 1
ATOM 653 C C . LEU A 1 89 ? 21.911 -2.078 -36.255 1.00 91.12 89 LEU A C 1
ATOM 655 O O . LEU A 1 89 ? 21.844 -1.360 -37.256 1.00 91.12 89 LEU A O 1
ATOM 659 N N . ASN A 1 90 ? 22.772 -1.872 -35.251 1.00 88.38 90 ASN A N 1
ATOM 660 C CA . ASN A 1 90 ? 23.763 -0.802 -35.162 1.00 88.38 90 ASN A CA 1
ATOM 661 C C . ASN A 1 90 ? 23.155 0.610 -35.195 1.00 88.38 90 ASN A C 1
ATOM 663 O O . ASN A 1 90 ? 23.744 1.519 -35.770 1.00 88.38 90 ASN A O 1
ATOM 667 N N . TYR A 1 91 ? 21.953 0.800 -34.644 1.00 88.25 91 TYR A N 1
ATOM 668 C CA . TYR A 1 91 ? 21.373 2.138 -34.517 1.00 88.25 91 TYR A CA 1
ATOM 669 C C . TYR A 1 91 ? 21.991 2.908 -33.338 1.00 88.25 91 TYR A C 1
ATOM 671 O O . TYR A 1 91 ? 22.269 2.303 -32.301 1.00 88.25 91 TYR A O 1
ATOM 679 N N . PRO A 1 92 ? 22.132 4.242 -33.447 1.00 82.00 92 PRO A N 1
ATOM 680 C CA . PRO A 1 92 ? 22.832 5.047 -32.457 1.00 82.00 92 PRO A CA 1
ATOM 681 C C . PRO A 1 92 ? 22.059 5.185 -31.146 1.00 82.00 92 PRO A C 1
ATOM 683 O O . PRO A 1 92 ? 20.830 5.291 -31.118 1.00 82.00 92 PRO A O 1
ATOM 686 N N . GLY A 1 93 ? 22.799 5.329 -30.057 1.00 71.25 93 GLY A N 1
ATOM 687 C CA . GLY A 1 93 ? 22.334 5.833 -28.777 1.00 71.25 93 GLY A CA 1
ATOM 688 C C . GLY A 1 93 ? 21.728 4.785 -27.844 1.00 71.25 93 GLY A C 1
ATOM 689 O O . GLY A 1 93 ? 21.299 3.699 -28.224 1.00 71.25 93 GLY A O 1
ATOM 690 N N . GLY A 1 94 ? 21.607 5.167 -26.569 1.00 74.00 94 GLY A N 1
ATOM 691 C CA . GLY A 1 94 ? 20.935 4.393 -25.517 1.00 74.00 94 GLY A CA 1
ATOM 692 C C . GLY A 1 94 ? 19.405 4.459 -25.588 1.00 74.00 94 GLY A C 1
ATOM 693 O O . GLY A 1 94 ? 18.749 4.602 -24.559 1.00 74.00 94 GLY A O 1
ATOM 694 N N . ALA A 1 95 ? 18.815 4.408 -26.786 1.00 78.38 95 ALA A N 1
ATOM 695 C CA . ALA A 1 95 ? 17.374 4.562 -27.007 1.00 78.38 95 ALA A CA 1
ATOM 696 C C . ALA A 1 95 ? 16.486 3.664 -26.104 1.00 78.38 95 ALA A C 1
ATOM 698 O O . ALA A 1 95 ? 15.464 4.149 -25.595 1.00 78.38 95 ALA A O 1
ATOM 699 N N . PRO A 1 96 ? 16.862 2.398 -25.818 1.00 85.75 96 PRO A N 1
ATOM 700 C CA . PRO A 1 96 ? 16.085 1.534 -24.930 1.00 85.75 96 PRO A CA 1
ATOM 701 C C . PRO A 1 96 ? 16.162 1.906 -23.441 1.00 85.75 96 PRO A C 1
ATOM 703 O O . PRO A 1 96 ? 15.316 1.441 -22.680 1.00 85.75 96 PRO A O 1
ATOM 706 N N . MET A 1 97 ? 17.115 2.745 -23.012 1.00 87.94 97 MET A N 1
ATOM 707 C CA . MET A 1 97 ? 17.425 3.015 -21.596 1.00 87.94 97 MET A CA 1
ATOM 708 C C . MET A 1 97 ? 16.197 3.471 -20.792 1.00 87.94 97 MET A C 1
ATOM 710 O O . MET A 1 97 ? 15.894 2.931 -19.727 1.00 87.94 97 MET A O 1
ATOM 714 N N . PHE A 1 98 ? 15.441 4.449 -21.301 1.00 90.12 98 PHE A N 1
ATOM 715 C CA . PHE A 1 98 ? 14.268 4.980 -20.592 1.00 90.12 98 PHE A CA 1
ATOM 716 C C . PHE A 1 98 ? 13.132 3.958 -20.495 1.00 90.12 98 PHE A C 1
ATOM 718 O O . PHE A 1 98 ? 12.481 3.838 -19.452 1.00 90.12 98 PHE A O 1
ATOM 725 N N . ALA A 1 99 ? 12.913 3.193 -21.567 1.00 93.56 99 ALA A N 1
ATOM 726 C CA . ALA A 1 99 ? 11.945 2.104 -21.571 1.00 93.56 99 ALA A CA 1
ATOM 727 C C . ALA A 1 99 ? 12.367 0.985 -20.614 1.00 93.56 99 ALA A C 1
ATOM 729 O O . ALA A 1 99 ? 11.518 0.438 -19.911 1.00 93.56 99 ALA A O 1
ATOM 730 N N . MET A 1 100 ? 13.670 0.698 -20.533 1.00 94.50 100 MET A N 1
ATOM 731 C CA . MET A 1 100 ? 14.238 -0.291 -19.625 1.00 94.50 100 MET A CA 1
ATOM 732 C C . MET A 1 100 ? 14.029 0.119 -18.173 1.00 94.50 100 MET A C 1
ATOM 734 O O . MET A 1 100 ? 13.440 -0.638 -17.407 1.00 94.50 100 MET A O 1
ATOM 738 N N . GLY A 1 101 ? 14.407 1.343 -17.801 1.00 94.62 101 GLY A N 1
ATOM 739 C CA . GLY A 1 101 ? 14.207 1.850 -16.442 1.00 94.62 101 GLY A CA 1
ATOM 740 C C . GLY A 1 101 ? 12.743 1.772 -16.005 1.00 94.62 101 GLY A C 1
ATOM 741 O O . GLY A 1 101 ? 12.442 1.261 -14.926 1.00 94.62 101 GLY A O 1
ATOM 742 N N . ALA A 1 102 ? 11.816 2.187 -16.874 1.00 95.69 102 ALA A N 1
ATOM 743 C CA . ALA A 1 102 ? 10.384 2.078 -16.605 1.00 95.69 102 ALA A CA 1
ATOM 744 C C . ALA A 1 102 ? 9.917 0.616 -16.472 1.00 95.69 102 ALA A C 1
ATOM 746 O O . ALA A 1 102 ? 9.158 0.293 -15.558 1.00 95.69 102 ALA A O 1
ATOM 747 N N . ALA A 1 103 ? 10.371 -0.278 -17.353 1.00 96.31 103 ALA A N 1
ATOM 748 C CA . ALA A 1 103 ? 9.996 -1.689 -17.342 1.00 96.31 103 ALA A CA 1
ATOM 749 C C . ALA A 1 103 ? 10.503 -2.431 -16.095 1.00 96.31 103 ALA A C 1
ATOM 751 O O . ALA A 1 103 ? 9.758 -3.202 -15.487 1.00 96.31 103 ALA A O 1
ATOM 752 N N . LEU A 1 104 ? 11.747 -2.168 -15.689 1.00 97.31 104 LEU A N 1
ATOM 753 C CA . LEU A 1 104 ? 12.358 -2.737 -14.489 1.00 97.31 104 LEU A CA 1
ATOM 754 C C . LEU A 1 104 ? 11.666 -2.247 -13.222 1.00 97.31 104 LEU A C 1
ATOM 756 O O . LEU A 1 104 ? 11.337 -3.055 -12.353 1.00 97.31 104 LEU A O 1
ATOM 760 N N . TYR A 1 105 ? 11.386 -0.945 -13.157 1.00 96.69 105 TYR A N 1
ATOM 761 C CA . TYR A 1 105 ? 10.603 -0.352 -12.081 1.00 96.69 105 TYR A CA 1
ATOM 762 C C . TYR A 1 105 ? 9.226 -1.024 -11.958 1.00 96.69 105 TYR A C 1
ATOM 764 O O . TYR A 1 105 ? 8.857 -1.457 -10.870 1.00 96.69 105 TYR A O 1
ATOM 772 N N . ILE A 1 106 ? 8.495 -1.190 -13.070 1.00 95.56 106 ILE A N 1
ATOM 773 C CA . ILE A 1 106 ? 7.171 -1.839 -13.095 1.00 95.56 106 ILE A CA 1
ATOM 774 C C . ILE A 1 106 ? 7.249 -3.286 -12.590 1.00 95.56 106 ILE A C 1
ATOM 776 O O . ILE A 1 106 ? 6.419 -3.706 -11.781 1.00 95.56 106 ILE A O 1
ATOM 780 N N . ALA A 1 107 ? 8.233 -4.060 -13.053 1.00 96.81 107 ALA A N 1
ATOM 781 C CA . ALA A 1 107 ? 8.398 -5.450 -12.639 1.00 96.81 107 ALA A CA 1
ATOM 782 C C . ALA A 1 107 ? 8.751 -5.568 -11.145 1.00 96.81 107 ALA A C 1
ATOM 784 O O . ALA A 1 107 ? 8.185 -6.410 -10.441 1.00 96.81 107 ALA A O 1
ATOM 785 N N . ALA A 1 108 ? 9.637 -4.702 -10.647 1.00 96.88 108 ALA A N 1
ATOM 786 C CA . ALA A 1 108 ? 10.015 -4.651 -9.239 1.00 96.88 108 ALA A CA 1
ATOM 787 C C . ALA A 1 108 ? 8.860 -4.167 -8.341 1.00 96.88 108 ALA A C 1
ATOM 789 O O . ALA A 1 108 ? 8.584 -4.806 -7.327 1.00 96.88 108 ALA A O 1
ATOM 790 N N . GLU A 1 109 ? 8.114 -3.130 -8.743 1.00 95.62 109 GLU A N 1
ATOM 791 C CA . GLU A 1 109 ? 6.910 -2.655 -8.035 1.00 95.62 109 GLU A CA 1
ATOM 792 C C . GLU A 1 109 ? 5.843 -3.761 -7.938 1.00 95.62 109 GLU A C 1
ATOM 794 O O . GLU A 1 109 ? 5.148 -3.887 -6.926 1.00 95.62 109 GLU A O 1
ATOM 799 N N . ALA A 1 110 ? 5.745 -4.615 -8.961 1.00 94.31 110 ALA A N 1
ATOM 800 C CA . ALA A 1 110 ? 4.866 -5.781 -8.970 1.00 94.31 110 ALA A CA 1
ATOM 801 C C . ALA A 1 110 ? 5.375 -6.968 -8.123 1.00 94.31 110 ALA A C 1
ATOM 803 O O . ALA A 1 110 ? 4.720 -8.007 -8.092 1.00 94.31 110 ALA A O 1
ATOM 804 N N . GLY A 1 111 ? 6.525 -6.848 -7.450 1.00 94.88 111 GLY A N 1
ATOM 805 C CA . GLY A 1 111 ? 7.098 -7.886 -6.585 1.00 94.88 111 GLY A CA 1
ATOM 806 C C . GLY A 1 111 ? 8.021 -8.885 -7.290 1.00 94.88 111 GLY A C 1
ATOM 807 O O . GLY A 1 111 ? 8.424 -9.876 -6.686 1.00 94.88 111 GLY A O 1
ATOM 808 N N . HIS A 1 112 ? 8.395 -8.637 -8.548 1.00 95.75 112 HIS A N 1
ATOM 809 C CA . HIS A 1 112 ? 9.237 -9.532 -9.350 1.00 95.75 112 HIS A CA 1
ATOM 810 C C . HIS A 1 112 ? 10.701 -9.065 -9.408 1.00 95.75 112 HIS A C 1
ATOM 812 O O . HIS A 1 112 ? 11.335 -9.118 -10.464 1.00 95.75 112 HIS A O 1
ATOM 818 N N . ARG A 1 113 ? 11.268 -8.614 -8.277 1.00 95.06 113 ARG A N 1
ATOM 819 C CA . ARG A 1 113 ? 12.615 -8.007 -8.228 1.00 95.06 113 ARG A CA 1
ATOM 820 C C . ARG A 1 113 ? 13.718 -8.895 -8.812 1.00 95.06 113 ARG A C 1
ATOM 822 O O . ARG A 1 113 ? 14.595 -8.391 -9.495 1.00 95.06 113 ARG A O 1
ATOM 829 N N . ASN A 1 114 ? 13.656 -10.212 -8.598 1.00 95.50 114 ASN A N 1
ATOM 830 C CA . ASN A 1 114 ? 14.682 -11.133 -9.099 1.00 95.50 114 ASN A CA 1
ATOM 831 C C . ASN A 1 114 ? 14.657 -11.199 -10.629 1.00 95.50 114 ASN A C 1
ATOM 833 O O . ASN A 1 114 ? 15.706 -11.199 -11.262 1.00 95.50 114 ASN A O 1
ATOM 837 N N . ILE A 1 115 ? 13.462 -11.197 -11.225 1.00 95.31 115 ILE A N 1
ATOM 838 C CA . ILE A 1 115 ? 13.311 -11.160 -12.681 1.00 95.31 115 ILE A CA 1
ATOM 839 C C . ILE A 1 115 ? 13.789 -9.809 -13.213 1.00 95.31 115 ILE A C 1
ATOM 841 O O . ILE A 1 115 ? 14.515 -9.772 -14.199 1.00 95.31 115 ILE A O 1
ATOM 845 N N . ALA A 1 116 ? 13.442 -8.711 -12.539 1.00 95.81 116 ALA A N 1
ATOM 846 C CA . ALA A 1 116 ? 13.917 -7.384 -12.914 1.00 95.81 116 ALA A CA 1
ATOM 847 C C . ALA A 1 116 ? 15.457 -7.292 -12.859 1.00 95.81 116 ALA A C 1
ATOM 849 O O . ALA A 1 116 ? 16.065 -6.803 -13.803 1.00 95.81 116 ALA A O 1
ATOM 850 N N . LEU A 1 117 ? 16.109 -7.835 -11.825 1.00 96.38 117 LEU A N 1
ATOM 851 C CA . LEU A 1 117 ? 17.575 -7.889 -11.747 1.00 96.38 117 LEU A CA 1
ATOM 852 C C . LEU A 1 117 ? 18.189 -8.749 -12.853 1.00 96.38 117 LEU A C 1
ATOM 854 O O . LEU A 1 117 ? 19.167 -8.332 -13.462 1.00 96.38 117 LEU A O 1
ATOM 858 N N . LEU A 1 118 ? 17.621 -9.926 -13.131 1.00 97.06 118 LEU A N 1
ATOM 859 C CA . LEU A 1 118 ? 18.119 -10.811 -14.186 1.00 97.06 118 LEU A CA 1
ATOM 860 C C . LEU A 1 118 ? 18.005 -10.154 -15.564 1.00 97.06 118 LEU A C 1
ATOM 862 O O . LEU A 1 118 ? 18.988 -10.071 -16.295 1.00 97.06 118 LEU A O 1
ATOM 866 N N . VAL A 1 119 ? 16.820 -9.647 -15.908 1.00 96.56 119 VAL A N 1
ATOM 867 C CA . VAL A 1 119 ? 16.557 -9.018 -17.209 1.00 96.56 119 VAL A CA 1
ATOM 868 C C . VAL A 1 119 ? 17.324 -7.698 -17.344 1.00 96.56 119 VAL A C 1
ATOM 870 O O . VAL A 1 119 ? 17.915 -7.439 -18.388 1.00 96.56 119 VAL A O 1
ATOM 873 N N . GLY A 1 120 ? 17.397 -6.898 -16.278 1.00 94.62 120 GLY A N 1
ATOM 874 C CA . GLY A 1 120 ? 18.200 -5.676 -16.240 1.00 94.62 120 GLY A CA 1
ATOM 875 C C . GLY A 1 120 ? 19.699 -5.951 -16.360 1.00 94.62 120 GLY A C 1
ATOM 876 O O . GLY A 1 120 ? 20.389 -5.242 -17.083 1.00 94.62 120 GLY A O 1
ATOM 877 N N . GLY A 1 121 ? 20.200 -7.018 -15.733 1.00 95.50 121 GLY A N 1
ATOM 878 C CA . GLY A 1 121 ? 21.584 -7.468 -15.879 1.00 95.50 121 GLY A CA 1
ATOM 879 C C . GLY A 1 121 ? 21.912 -7.906 -17.307 1.00 95.50 121 GLY A C 1
ATOM 880 O O . GLY A 1 121 ? 22.954 -7.528 -17.835 1.00 95.50 121 GLY A O 1
ATOM 881 N N . ILE A 1 122 ? 20.996 -8.628 -17.965 1.00 95.25 122 ILE A N 1
ATOM 882 C CA . ILE A 1 122 ? 21.118 -8.973 -19.390 1.00 95.25 122 ILE A CA 1
ATOM 883 C C . ILE A 1 122 ? 21.147 -7.701 -20.247 1.00 95.25 122 ILE A C 1
ATOM 885 O O . ILE A 1 122 ? 22.023 -7.568 -21.097 1.00 95.25 122 ILE A O 1
ATOM 889 N N . SER A 1 123 ? 20.246 -6.745 -19.997 1.00 93.81 123 SER A N 1
ATOM 890 C CA . SER A 1 123 ? 20.221 -5.456 -20.703 1.00 93.81 123 SER A CA 1
ATOM 891 C C . SER A 1 123 ? 21.535 -4.693 -20.559 1.00 93.81 123 SER A C 1
ATOM 893 O O . SER A 1 123 ? 22.115 -4.264 -21.553 1.00 93.81 123 SER A O 1
ATOM 895 N N . ALA A 1 124 ? 22.029 -4.555 -19.326 1.00 92.19 124 ALA A N 1
ATOM 896 C CA . ALA A 1 124 ? 23.287 -3.878 -19.043 1.00 92.19 124 ALA A CA 1
ATOM 897 C C . ALA A 1 124 ? 24.471 -4.597 -19.701 1.00 92.19 124 ALA A C 1
ATOM 899 O O . ALA A 1 124 ? 25.356 -3.940 -20.238 1.00 92.19 124 ALA A O 1
ATOM 900 N N . GLY A 1 125 ? 24.467 -5.934 -19.717 1.00 91.75 125 GLY A N 1
ATOM 901 C CA . GLY A 1 125 ? 25.472 -6.735 -20.414 1.00 91.75 125 GLY A CA 1
ATOM 902 C C . GLY A 1 125 ? 25.472 -6.505 -21.926 1.00 91.75 125 GLY A C 1
ATOM 903 O O . GLY A 1 125 ? 26.538 -6.318 -22.505 1.00 91.75 125 GLY A O 1
ATOM 904 N N . ILE A 1 126 ? 24.292 -6.458 -22.557 1.00 90.62 126 ILE A N 1
ATOM 905 C CA . ILE A 1 126 ? 24.146 -6.156 -23.990 1.00 90.62 126 ILE A CA 1
ATOM 906 C C . ILE A 1 126 ? 24.648 -4.742 -24.295 1.00 90.62 126 ILE A C 1
ATOM 908 O O . ILE A 1 126 ? 25.455 -4.569 -25.204 1.00 90.62 126 ILE A O 1
ATOM 912 N N . ALA A 1 127 ? 24.215 -3.742 -23.523 1.00 87.19 127 ALA A N 1
ATOM 913 C CA . ALA A 1 127 ? 24.630 -2.353 -23.714 1.00 87.19 127 ALA A CA 1
ATOM 914 C C . ALA A 1 127 ? 26.145 -2.174 -23.520 1.00 87.19 127 ALA A C 1
ATOM 916 O O . ALA A 1 127 ? 26.798 -1.473 -24.290 1.00 87.19 127 ALA A O 1
ATOM 917 N N . LEU A 1 128 ? 26.721 -2.841 -22.516 1.00 88.56 128 LEU A N 1
ATOM 918 C CA . LEU A 1 128 ? 28.155 -2.802 -22.248 1.00 88.56 128 LEU A CA 1
ATOM 919 C C . LEU A 1 128 ? 28.964 -3.478 -23.363 1.00 88.56 128 LEU A C 1
ATOM 921 O O . LEU A 1 128 ? 29.989 -2.943 -23.774 1.00 88.56 128 LEU A O 1
ATOM 925 N N . ALA A 1 129 ? 28.496 -4.623 -23.867 1.00 87.81 129 ALA A N 1
ATOM 926 C CA . ALA A 1 129 ? 29.123 -5.314 -24.991 1.00 87.81 129 ALA A CA 1
ATOM 927 C C . ALA A 1 129 ? 29.042 -4.494 -26.287 1.00 87.81 129 ALA A C 1
ATOM 929 O O . ALA A 1 129 ? 30.017 -4.440 -27.032 1.00 87.81 129 ALA A O 1
ATOM 930 N N . TYR A 1 130 ? 27.914 -3.824 -26.542 1.00 85.31 130 TYR A N 1
ATOM 931 C CA . TYR A 1 130 ? 27.780 -2.905 -27.673 1.00 85.31 130 TYR A CA 1
ATOM 932 C C . TYR A 1 130 ? 28.805 -1.768 -27.572 1.00 85.31 130 TYR A C 1
ATOM 934 O O . TYR A 1 130 ? 29.597 -1.578 -28.486 1.00 85.31 130 TYR A O 1
ATOM 942 N N . ARG A 1 131 ? 28.886 -1.087 -26.424 1.00 83.81 131 ARG A N 1
ATOM 943 C CA . ARG A 1 131 ? 29.830 0.026 -26.222 1.00 83.81 131 ARG A CA 1
ATOM 944 C C . ARG A 1 131 ? 31.296 -0.378 -26.307 1.00 83.81 131 ARG A C 1
ATOM 946 O O . ARG A 1 131 ? 32.113 0.381 -26.821 1.00 83.81 131 ARG A O 1
ATOM 953 N N . SER A 1 132 ? 31.652 -1.557 -25.802 1.00 84.62 132 SER A N 1
ATOM 954 C CA . SER A 1 132 ? 33.040 -2.017 -25.854 1.00 84.62 132 SER A CA 1
ATOM 955 C C . SER A 1 132 ? 33.458 -2.452 -27.260 1.00 84.62 132 SER A C 1
ATOM 957 O O . SER A 1 132 ? 34.588 -2.186 -27.660 1.00 84.62 132 SER A O 1
ATOM 959 N N . ILE A 1 133 ? 32.565 -3.103 -28.015 1.00 82.56 133 ILE A N 1
ATOM 960 C CA . ILE A 1 133 ? 32.876 -3.659 -29.340 1.00 82.56 133 ILE A CA 1
ATOM 961 C C . ILE A 1 133 ? 32.672 -2.622 -30.448 1.00 82.56 133 ILE A C 1
ATOM 963 O O . ILE A 1 133 ? 33.546 -2.473 -31.296 1.00 82.56 133 ILE A O 1
ATOM 967 N N . ALA A 1 134 ? 31.527 -1.937 -30.462 1.00 77.94 134 ALA A N 1
ATOM 968 C CA . ALA A 1 134 ? 31.138 -1.025 -31.537 1.00 77.94 134 ALA A CA 1
ATOM 969 C C . ALA A 1 134 ? 31.720 0.381 -31.349 1.00 77.94 134 ALA A C 1
ATOM 971 O O . ALA A 1 134 ? 32.161 0.996 -32.312 1.00 77.94 134 ALA A O 1
ATOM 972 N N . GLU A 1 135 ? 31.763 0.884 -30.113 1.00 74.88 135 GLU A N 1
ATOM 973 C CA . GLU A 1 135 ? 32.235 2.248 -29.835 1.00 74.88 135 GLU A CA 1
ATOM 974 C C . GLU A 1 135 ? 33.690 2.291 -29.326 1.00 74.88 135 GLU A C 1
ATOM 976 O O . GLU A 1 135 ? 34.263 3.370 -29.188 1.00 74.88 135 GLU A O 1
ATOM 981 N N . GLY A 1 136 ? 34.296 1.137 -29.022 1.00 78.00 136 GLY A N 1
ATOM 982 C CA . GLY A 1 136 ? 35.682 1.037 -28.550 1.00 78.00 136 GLY A CA 1
ATOM 983 C C . GLY A 1 136 ? 35.937 1.614 -27.152 1.00 78.00 136 GLY A C 1
ATOM 984 O O . GLY A 1 136 ? 37.095 1.826 -26.787 1.00 78.00 136 GLY A O 1
ATOM 985 N N . HIS A 1 137 ? 34.885 1.869 -26.366 1.00 79.62 137 HIS A N 1
ATOM 986 C CA . HIS A 1 137 ? 35.016 2.431 -25.023 1.00 79.62 137 HIS A CA 1
ATOM 987 C C . HIS A 1 137 ? 35.697 1.440 -24.068 1.00 79.62 137 HIS A C 1
ATOM 989 O O . HIS A 1 137 ? 35.382 0.245 -24.035 1.00 79.62 137 HIS A O 1
ATOM 995 N N . SER A 1 138 ? 36.586 1.949 -23.216 1.00 78.38 138 SER A N 1
ATOM 996 C CA . SER A 1 138 ? 37.184 1.169 -22.130 1.00 78.38 138 SER A CA 1
ATOM 997 C C . SER A 1 138 ? 36.187 0.943 -20.987 1.00 78.38 138 SER A C 1
ATOM 999 O O . SER A 1 138 ? 35.368 1.803 -20.665 1.00 78.38 138 SER A O 1
ATOM 1001 N N . PHE A 1 139 ? 36.297 -0.194 -20.290 1.00 70.31 139 PHE A N 1
ATOM 1002 C CA . PHE A 1 139 ? 35.444 -0.528 -19.136 1.00 70.31 139 PHE A CA 1
ATOM 1003 C C . PHE A 1 139 ? 35.546 0.464 -17.964 1.00 70.31 139 PHE A C 1
ATOM 1005 O O . PHE A 1 139 ? 34.689 0.457 -17.084 1.00 70.31 139 PHE A O 1
ATOM 1012 N N . LEU A 1 140 ? 36.589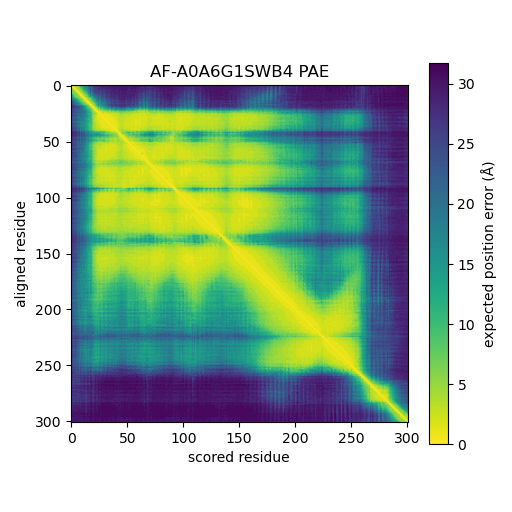 1.297 -17.935 1.00 74.06 140 LEU A N 1
ATOM 1013 C CA . LEU A 1 140 ? 36.810 2.310 -16.898 1.00 74.06 140 LEU A CA 1
ATOM 1014 C C . LEU A 1 140 ? 36.149 3.660 -17.214 1.00 74.06 140 LEU A C 1
ATOM 1016 O O . LEU A 1 140 ? 36.228 4.581 -16.402 1.00 74.06 140 LEU A O 1
ATOM 1020 N N . GLU A 1 141 ? 35.514 3.806 -18.376 1.00 80.25 141 GLU A N 1
ATOM 1021 C CA . GLU A 1 141 ? 34.878 5.061 -18.758 1.00 80.25 141 GLU A CA 1
ATOM 1022 C C . GLU A 1 141 ? 33.567 5.294 -18.003 1.00 80.25 141 GLU A C 1
ATOM 1024 O O . GLU A 1 141 ? 32.758 4.387 -17.804 1.00 80.25 141 GLU A O 1
ATOM 1029 N N . MET A 1 142 ? 33.327 6.549 -17.608 1.00 75.31 142 MET A N 1
ATOM 1030 C CA . MET A 1 142 ? 32.127 6.946 -16.860 1.00 75.31 142 MET A CA 1
ATOM 1031 C C . MET A 1 142 ? 30.832 6.595 -17.614 1.00 75.31 142 MET A C 1
ATOM 1033 O O . MET A 1 142 ? 29.808 6.302 -16.993 1.00 75.31 142 MET A O 1
ATOM 1037 N N . SER A 1 143 ? 30.877 6.581 -18.951 1.00 76.44 143 SER A N 1
ATOM 1038 C CA . SER A 1 143 ? 29.756 6.183 -19.806 1.00 76.44 143 SER A CA 1
ATOM 1039 C C . SER A 1 143 ? 29.275 4.759 -19.501 1.00 76.44 143 SER A C 1
ATOM 1041 O O . SER A 1 143 ? 28.067 4.518 -19.534 1.00 76.44 143 SER A O 1
ATOM 1043 N N . MET A 1 144 ? 30.166 3.847 -19.092 1.00 80.81 144 MET A N 1
ATOM 1044 C CA . MET A 1 144 ? 29.849 2.448 -18.773 1.00 80.81 144 MET A CA 1
ATOM 1045 C C . MET A 1 144 ? 29.023 2.275 -17.489 1.00 80.81 144 MET A C 1
ATOM 1047 O O . MET A 1 144 ? 28.411 1.228 -17.289 1.00 80.81 144 MET A O 1
ATOM 1051 N N . ILE A 1 145 ? 28.965 3.295 -16.625 1.00 85.50 145 ILE A N 1
ATOM 1052 C CA . ILE A 1 145 ? 28.295 3.223 -15.315 1.00 85.50 145 ILE A CA 1
ATOM 1053 C C . ILE A 1 145 ? 26.801 3.559 -15.413 1.00 85.50 145 ILE A C 1
ATOM 1055 O O . ILE A 1 145 ? 26.010 3.098 -14.590 1.00 85.50 145 ILE A O 1
ATOM 1059 N N . ALA A 1 146 ? 26.390 4.334 -16.421 1.00 85.62 146 ALA A N 1
ATOM 1060 C CA . ALA A 1 146 ? 25.036 4.883 -16.498 1.00 85.62 146 ALA A CA 1
ATOM 1061 C C . ALA A 1 146 ? 23.939 3.802 -16.570 1.00 85.62 146 ALA A C 1
ATOM 1063 O O . ALA A 1 146 ? 22.954 3.882 -15.836 1.00 85.62 146 ALA A O 1
ATOM 1064 N N . GLU A 1 147 ? 24.121 2.774 -17.406 1.00 85.62 147 GLU A N 1
ATOM 1065 C CA . GLU A 1 147 ? 23.127 1.704 -17.582 1.00 85.62 147 GLU A CA 1
ATOM 1066 C C . GLU A 1 147 ? 23.029 0.795 -16.341 1.00 85.62 147 GLU A C 1
ATOM 1068 O O . GLU A 1 147 ? 21.925 0.637 -15.812 1.00 85.62 147 GLU A O 1
ATOM 1073 N N . PRO A 1 148 ? 24.139 0.258 -15.780 1.00 90.12 148 PRO A N 1
ATOM 1074 C CA . PRO A 1 148 ? 24.076 -0.505 -14.532 1.00 90.12 148 PRO A CA 1
ATOM 1075 C C . PRO A 1 148 ? 23.488 0.298 -13.366 1.00 90.12 148 PRO A C 1
ATOM 1077 O O . PRO A 1 148 ? 22.688 -0.231 -12.591 1.00 90.12 148 PRO A O 1
ATOM 1080 N N . ALA A 1 149 ? 23.847 1.581 -13.249 1.00 92.19 149 ALA A N 1
ATOM 1081 C CA . ALA A 1 149 ? 23.308 2.454 -12.213 1.00 92.19 149 ALA A CA 1
ATOM 1082 C C . ALA A 1 149 ? 21.792 2.636 -12.366 1.00 92.19 149 ALA A C 1
ATOM 1084 O O . ALA A 1 149 ? 21.070 2.561 -11.373 1.00 92.19 149 ALA A O 1
ATOM 1085 N N . LEU A 1 150 ? 21.297 2.810 -13.596 1.00 91.75 150 LEU A N 1
ATOM 1086 C CA . LEU A 1 150 ? 19.867 2.897 -13.882 1.00 91.75 150 LEU A CA 1
ATOM 1087 C C . LEU A 1 150 ? 19.134 1.588 -13.560 1.00 91.75 150 LEU A C 1
ATOM 1089 O O . LEU A 1 150 ? 18.072 1.639 -12.941 1.00 91.75 150 LEU A O 1
ATOM 1093 N N . VAL A 1 151 ? 19.702 0.428 -13.906 1.00 92.88 151 VAL A N 1
ATOM 1094 C CA . VAL A 1 151 ? 19.137 -0.886 -13.548 1.00 92.88 151 VAL A CA 1
ATOM 1095 C C . VAL A 1 151 ? 18.973 -1.003 -12.035 1.00 92.88 151 VAL A C 1
ATOM 1097 O O . VAL A 1 151 ? 17.878 -1.297 -11.550 1.00 92.88 151 VAL A O 1
ATOM 1100 N N . ILE A 1 152 ? 20.039 -0.727 -11.278 1.00 95.69 152 ILE A N 1
ATOM 1101 C CA . ILE A 1 152 ? 20.014 -0.811 -9.815 1.00 95.69 152 ILE A CA 1
ATOM 1102 C C . ILE A 1 152 ? 19.008 0.192 -9.247 1.00 95.69 152 ILE A C 1
ATOM 1104 O O . ILE A 1 152 ? 18.163 -0.189 -8.438 1.00 95.69 152 ILE A O 1
ATOM 1108 N N . ALA A 1 153 ? 19.050 1.450 -9.689 1.00 96.62 153 ALA A N 1
ATOM 1109 C CA . ALA A 1 153 ? 18.165 2.499 -9.196 1.00 96.62 153 ALA A CA 1
ATOM 1110 C C . ALA A 1 153 ? 16.685 2.182 -9.461 1.00 96.62 153 ALA A C 1
ATOM 1112 O O . ALA A 1 153 ? 15.865 2.296 -8.551 1.00 96.62 153 ALA A O 1
ATOM 1113 N N . ALA A 1 154 ? 16.339 1.741 -10.673 1.00 95.94 154 ALA A N 1
ATOM 1114 C CA . ALA A 1 154 ? 14.967 1.411 -11.046 1.00 95.94 154 ALA A CA 1
ATOM 1115 C C . ALA A 1 154 ? 14.422 0.224 -10.240 1.00 95.94 154 ALA A C 1
ATOM 1117 O O . ALA A 1 154 ? 13.304 0.289 -9.721 1.00 95.94 154 ALA A O 1
ATOM 1118 N N . VAL A 1 155 ? 15.220 -0.841 -10.093 1.00 97.12 155 VAL A N 1
ATOM 1119 C CA . VAL A 1 155 ? 14.820 -2.022 -9.319 1.00 97.12 155 VAL A CA 1
ATOM 1120 C C . VAL A 1 155 ? 14.696 -1.692 -7.836 1.00 97.12 155 VAL A C 1
ATOM 1122 O O . VAL A 1 155 ? 13.692 -2.052 -7.227 1.00 97.12 155 VAL A O 1
ATOM 1125 N N . MET A 1 156 ? 15.671 -0.987 -7.255 1.00 97.38 156 MET A N 1
ATOM 1126 C CA . MET A 1 156 ? 15.634 -0.598 -5.842 1.00 97.38 156 MET A CA 1
ATOM 1127 C C . MET A 1 156 ? 14.446 0.313 -5.543 1.00 97.38 156 MET A C 1
ATOM 1129 O O . MET A 1 156 ? 13.765 0.119 -4.538 1.00 97.38 156 MET A O 1
ATOM 1133 N N . LEU A 1 157 ? 14.151 1.273 -6.423 1.00 97.50 157 LEU A N 1
ATOM 1134 C CA . LEU A 1 157 ? 12.995 2.148 -6.262 1.00 97.50 157 LEU A CA 1
ATOM 1135 C C . LEU A 1 157 ? 11.680 1.357 -6.323 1.00 97.50 157 LEU A C 1
ATOM 1137 O O . LEU A 1 157 ? 10.809 1.552 -5.475 1.00 97.50 157 LEU A O 1
ATOM 1141 N N . GLY A 1 158 ? 11.547 0.438 -7.285 1.00 94.62 158 GLY A N 1
ATOM 1142 C CA . GLY A 1 158 ? 10.377 -0.433 -7.390 1.00 94.62 158 GLY A CA 1
ATOM 1143 C C . GLY A 1 158 ? 10.208 -1.345 -6.169 1.00 94.62 158 GLY A C 1
ATOM 1144 O O . GLY A 1 158 ? 9.117 -1.407 -5.603 1.00 94.62 158 GLY A O 1
ATOM 1145 N N . ASP A 1 159 ? 11.287 -1.984 -5.704 1.00 96.06 159 ASP A N 1
ATOM 1146 C CA . ASP A 1 159 ? 11.285 -2.866 -4.525 1.00 96.06 159 ASP A CA 1
ATOM 1147 C C . ASP A 1 159 ? 10.979 -2.092 -3.232 1.00 96.06 159 ASP A C 1
ATOM 1149 O O . ASP A 1 159 ? 10.215 -2.561 -2.385 1.00 96.06 159 ASP A O 1
ATOM 1153 N N . ALA A 1 160 ? 11.495 -0.867 -3.095 1.00 96.19 160 ALA A N 1
ATOM 1154 C CA . ALA A 1 160 ? 11.203 0.008 -1.963 1.00 96.19 160 ALA A CA 1
ATOM 1155 C C . ALA A 1 160 ? 9.721 0.408 -1.921 1.00 96.19 160 ALA A C 1
ATOM 1157 O O . ALA A 1 160 ? 9.095 0.359 -0.859 1.00 96.19 160 ALA A O 1
ATOM 1158 N N . ILE A 1 161 ? 9.124 0.761 -3.066 1.00 94.75 161 ILE A N 1
ATOM 1159 C CA . ILE A 1 161 ? 7.691 1.083 -3.146 1.00 94.75 161 ILE A CA 1
ATOM 1160 C C . ILE A 1 161 ? 6.839 -0.159 -2.879 1.00 94.75 161 ILE A C 1
ATOM 1162 O O . ILE A 1 161 ? 5.863 -0.071 -2.129 1.00 94.75 161 ILE A O 1
ATOM 1166 N N . HIS A 1 162 ? 7.215 -1.310 -3.437 1.00 94.38 162 HIS A N 1
ATOM 1167 C CA . HIS A 1 162 ? 6.548 -2.585 -3.188 1.00 94.38 162 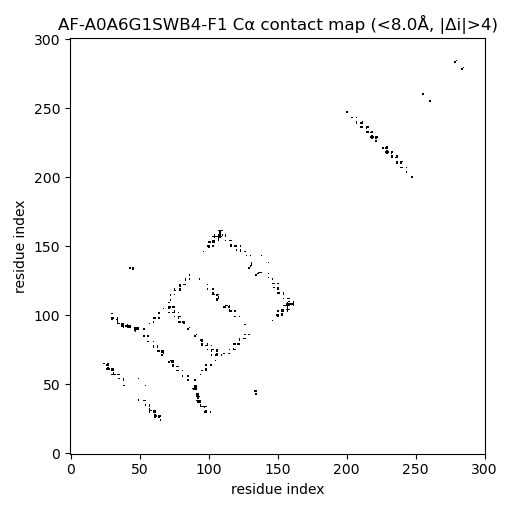HIS A CA 1
ATOM 1168 C C . HIS A 1 162 ? 6.546 -2.938 -1.693 1.00 94.38 162 HIS A C 1
ATOM 1170 O O . HIS A 1 162 ? 5.491 -3.189 -1.103 1.00 94.38 162 HIS A O 1
ATOM 1176 N N . SER A 1 163 ? 7.719 -2.866 -1.062 1.00 94.19 163 SER A N 1
ATOM 1177 C CA . SER A 1 163 ? 7.915 -3.133 0.365 1.00 94.19 163 SER A CA 1
ATOM 1178 C C . SER A 1 163 ? 7.131 -2.153 1.232 1.00 94.19 163 SER A C 1
ATOM 1180 O O . SER A 1 163 ? 6.445 -2.559 2.167 1.00 94.19 163 SER A O 1
ATOM 1182 N N . ARG A 1 164 ? 7.140 -0.861 0.879 1.00 94.50 164 ARG A N 1
ATOM 1183 C CA . ARG A 1 164 ? 6.366 0.164 1.586 1.00 94.50 164 ARG A CA 1
ATOM 1184 C C . ARG A 1 164 ? 4.861 -0.089 1.497 1.00 94.50 164 ARG A C 1
ATOM 1186 O O . ARG A 1 164 ? 4.165 0.097 2.490 1.00 94.50 164 ARG A O 1
ATOM 1193 N N . ARG A 1 165 ? 4.342 -0.508 0.338 1.00 93.81 165 ARG A N 1
ATOM 1194 C CA . ARG A 1 165 ? 2.916 -0.844 0.182 1.00 93.81 165 ARG A CA 1
ATOM 1195 C C . ARG A 1 165 ? 2.522 -2.062 1.009 1.00 93.81 165 ARG A C 1
ATOM 1197 O O . ARG A 1 165 ? 1.486 -2.007 1.663 1.00 93.81 165 ARG A O 1
ATOM 1204 N N . ARG A 1 166 ? 3.352 -3.111 1.026 1.00 95.12 166 ARG A N 1
ATOM 1205 C CA . ARG A 1 166 ? 3.140 -4.285 1.889 1.00 95.12 166 ARG A CA 1
ATOM 1206 C C . ARG A 1 166 ? 3.129 -3.906 3.365 1.00 95.12 166 ARG A C 1
ATOM 1208 O O . ARG A 1 166 ? 2.166 -4.214 4.054 1.00 95.12 166 ARG A O 1
ATOM 1215 N N . TRP A 1 167 ? 4.122 -3.138 3.809 1.00 94.88 167 TRP A N 1
ATOM 1216 C CA . TRP A 1 167 ? 4.188 -2.647 5.184 1.00 94.88 167 TRP A CA 1
ATOM 1217 C C . TRP A 1 167 ? 2.951 -1.831 5.574 1.00 94.88 167 TRP A C 1
ATOM 1219 O O . TRP A 1 167 ? 2.372 -2.049 6.630 1.00 94.88 167 TRP A O 1
ATOM 1229 N N . MET A 1 168 ? 2.510 -0.903 4.718 1.00 96.25 168 MET A N 1
ATOM 1230 C CA . MET A 1 168 ? 1.301 -0.118 4.993 1.00 96.25 168 MET A CA 1
ATOM 1231 C C . MET A 1 168 ? 0.045 -0.991 5.064 1.00 96.25 168 MET A C 1
ATOM 1233 O O . MET A 1 168 ? -0.806 -0.731 5.908 1.00 96.25 168 MET A O 1
ATOM 1237 N N . ALA A 1 169 ? -0.066 -2.019 4.219 1.00 95.50 169 ALA A N 1
ATOM 1238 C CA . ALA A 1 169 ? -1.179 -2.962 4.278 1.00 95.50 169 ALA A CA 1
ATOM 1239 C C . ALA A 1 169 ? -1.174 -3.767 5.589 1.00 95.50 169 ALA A C 1
ATOM 1241 O O . ALA A 1 169 ? -2.211 -3.878 6.233 1.00 95.50 169 ALA A O 1
ATOM 1242 N N . GLU A 1 170 ? -0.010 -4.252 6.028 1.00 95.88 170 GLU A N 1
ATOM 1243 C CA . GLU A 1 170 ? 0.143 -4.963 7.306 1.00 95.88 170 GLU A CA 1
ATOM 1244 C C . GLU A 1 170 ? -0.158 -4.064 8.511 1.00 95.88 170 GLU A C 1
ATOM 1246 O O . GLU A 1 170 ? -0.807 -4.489 9.465 1.00 95.88 170 GLU A O 1
ATOM 1251 N N . VAL A 1 171 ? 0.298 -2.808 8.482 1.00 96.75 171 VAL A N 1
ATOM 1252 C CA . VAL A 1 171 ? -0.006 -1.831 9.535 1.00 96.75 171 VAL A CA 1
ATOM 1253 C C . VAL A 1 171 ? -1.502 -1.549 9.586 1.00 96.75 171 VAL A C 1
ATOM 1255 O O . VAL A 1 171 ? -2.061 -1.547 10.678 1.00 96.75 171 VAL A O 1
ATOM 1258 N N . GLN A 1 172 ? -2.154 -1.348 8.437 1.00 95.75 172 GLN A N 1
ATOM 1259 C CA . GLN A 1 172 ? -3.597 -1.122 8.395 1.00 95.75 172 GLN A CA 1
ATOM 1260 C C . GLN A 1 172 ? -4.357 -2.320 8.968 1.00 95.75 172 GLN A C 1
ATOM 1262 O O . GLN A 1 172 ? -5.200 -2.142 9.836 1.00 95.75 172 GLN A O 1
ATOM 1267 N N . GLU A 1 173 ? -3.990 -3.539 8.575 1.00 96.38 173 GLU A N 1
ATOM 1268 C CA . GLU A 1 173 ? -4.622 -4.757 9.084 1.00 96.38 173 GLU A CA 1
ATOM 1269 C C . GLU A 1 173 ? -4.441 -4.917 10.607 1.00 96.38 173 GLU A C 1
ATOM 1271 O O . GLU A 1 173 ? -5.338 -5.379 11.307 1.00 96.38 173 GLU A O 1
ATOM 1276 N N . ARG A 1 174 ? -3.287 -4.513 11.155 1.00 95.56 174 ARG A N 1
ATOM 1277 C CA . ARG A 1 174 ? -3.057 -4.497 12.610 1.00 95.56 174 ARG A CA 1
ATOM 1278 C C . ARG A 1 174 ? -3.877 -3.430 13.327 1.00 95.56 174 ARG A C 1
ATOM 1280 O O . ARG A 1 174 ? -4.306 -3.679 14.449 1.00 95.56 174 ARG A O 1
ATOM 1287 N N . LEU A 1 175 ? -4.062 -2.259 12.719 1.00 96.75 175 LEU A N 1
ATOM 1288 C CA . LEU A 1 175 ? -4.911 -1.208 13.279 1.00 96.75 175 LEU A CA 1
ATOM 1289 C C . LEU A 1 175 ? -6.369 -1.660 13.321 1.00 96.75 175 LEU A C 1
ATOM 1291 O O . LEU A 1 175 ? -6.984 -1.548 14.376 1.00 96.75 175 LEU A O 1
ATOM 1295 N N . ASP A 1 176 ? -6.866 -2.245 12.230 1.00 96.00 176 ASP A N 1
ATOM 1296 C CA . ASP A 1 176 ? -8.237 -2.751 12.141 1.00 96.00 176 ASP A CA 1
ATOM 1297 C C . ASP A 1 176 ? -8.488 -3.828 13.220 1.00 96.00 176 ASP A C 1
ATOM 1299 O O . ASP A 1 176 ? -9.439 -3.726 13.993 1.00 96.00 176 ASP A O 1
ATOM 1303 N N . ARG A 1 177 ? -7.569 -4.797 13.383 1.00 95.69 177 ARG A N 1
ATOM 1304 C CA . ARG A 1 177 ? -7.651 -5.806 14.462 1.00 95.69 177 ARG A CA 1
ATOM 1305 C C . ARG A 1 177 ? -7.613 -5.197 15.865 1.00 95.69 177 ARG A C 1
ATOM 1307 O O . ARG A 1 177 ? -8.358 -5.619 16.741 1.00 95.69 177 ARG A O 1
ATOM 1314 N N . ALA A 1 178 ? -6.747 -4.211 16.096 1.00 96.06 178 ALA A N 1
ATOM 1315 C CA . ALA A 1 178 ? -6.640 -3.563 17.401 1.00 96.06 178 ALA A CA 1
ATOM 1316 C C . ALA A 1 178 ? -7.894 -2.740 17.747 1.00 96.06 178 ALA A C 1
ATOM 1318 O O . ALA A 1 178 ? -8.223 -2.586 18.924 1.00 96.06 178 ALA A O 1
ATOM 1319 N N . GLU A 1 179 ? -8.588 -2.186 16.750 1.00 96.31 179 GLU A N 1
ATOM 1320 C CA . GLU A 1 179 ? -9.889 -1.543 16.945 1.00 96.31 179 GLU A CA 1
ATOM 1321 C C . GLU A 1 179 ? -10.962 -2.570 17.325 1.00 96.31 179 GLU A C 1
ATOM 1323 O O . GLU A 1 179 ? -11.651 -2.369 18.327 1.00 96.31 179 GLU A O 1
ATOM 1328 N N . GLU A 1 180 ? -11.037 -3.698 16.614 1.00 96.44 180 GLU A N 1
ATOM 1329 C CA . GLU A 1 180 ? -11.959 -4.798 16.933 1.00 96.44 180 GLU A CA 1
ATOM 1330 C C . GLU A 1 180 ? -11.736 -5.339 18.357 1.00 96.44 180 GLU A C 1
ATOM 1332 O O . GLU A 1 180 ? -12.679 -5.424 19.146 1.00 96.44 180 GLU A O 1
ATOM 1337 N N . GLU A 1 181 ? -10.485 -5.614 18.740 1.00 96.56 181 GLU A N 1
ATOM 1338 C CA . GLU A 1 181 ? -10.133 -6.087 20.087 1.00 96.56 181 GLU A CA 1
ATOM 1339 C C . GLU A 1 181 ? -10.532 -5.082 21.179 1.00 96.56 181 GLU A C 1
ATOM 1341 O O . GLU A 1 181 ? -11.064 -5.467 22.223 1.00 96.56 181 GLU A O 1
ATOM 1346 N N . ARG A 1 182 ? -10.337 -3.777 20.942 1.00 95.75 182 ARG A N 1
ATOM 1347 C CA . ARG A 1 182 ? -10.749 -2.727 21.890 1.00 95.75 182 ARG A CA 1
ATOM 1348 C C . ARG A 1 182 ? -12.261 -2.653 22.047 1.00 95.75 182 ARG A C 1
ATOM 1350 O O . ARG A 1 182 ? -12.737 -2.448 23.165 1.00 95.75 182 ARG A O 1
ATOM 1357 N N . GLU A 1 183 ? -13.016 -2.798 20.962 1.00 95.94 183 GLU A N 1
ATOM 1358 C CA . GLU A 1 183 ? -14.477 -2.836 21.036 1.00 95.94 183 GLU A CA 1
ATOM 1359 C C . GLU A 1 183 ? -14.967 -4.062 21.807 1.00 95.94 183 GLU A C 1
ATOM 1361 O O . GLU A 1 183 ? -15.869 -3.949 22.645 1.00 95.94 183 GLU A O 1
ATOM 1366 N N . GLU A 1 184 ? -14.363 -5.226 21.569 1.00 96.19 184 GLU A N 1
ATOM 1367 C CA . GLU A 1 184 ? -14.679 -6.443 22.310 1.00 96.19 184 GLU A CA 1
ATOM 1368 C C . GLU A 1 184 ? -14.348 -6.313 23.796 1.00 96.19 184 GLU A C 1
ATOM 1370 O O . GLU A 1 184 ? -15.179 -6.648 24.641 1.00 96.19 184 GLU A O 1
ATOM 1375 N N . GLU A 1 185 ? -13.171 -5.790 24.141 1.00 96.06 185 GLU A N 1
ATOM 1376 C CA . GLU A 1 185 ? -12.803 -5.527 25.530 1.00 96.06 185 GLU A CA 1
ATOM 1377 C C . GLU A 1 185 ? -13.767 -4.550 26.201 1.00 96.06 185 GLU A C 1
ATOM 1379 O O . GLU A 1 185 ? -14.178 -4.782 27.339 1.00 96.06 185 GLU A O 1
ATOM 1384 N N . ALA A 1 186 ? -14.158 -3.473 25.515 1.00 95.06 186 ALA A N 1
ATOM 1385 C CA . ALA A 1 186 ? -15.115 -2.511 26.049 1.00 95.06 186 ALA A CA 1
ATOM 1386 C C . ALA A 1 186 ? -16.470 -3.175 26.342 1.00 95.06 186 ALA A C 1
ATOM 1388 O O . ALA A 1 186 ? -17.029 -2.969 27.421 1.00 95.06 186 ALA A O 1
ATOM 1389 N N . ARG A 1 187 ? -16.969 -4.026 25.434 1.00 94.00 187 ARG A N 1
ATOM 1390 C CA . ARG A 1 187 ? -18.204 -4.803 25.649 1.00 94.00 187 ARG A CA 1
ATOM 1391 C C . ARG A 1 187 ? -18.062 -5.766 26.826 1.00 94.00 187 ARG A C 1
ATOM 1393 O O . ARG A 1 187 ? -18.909 -5.757 27.715 1.00 94.00 187 ARG A O 1
ATOM 1400 N N . ARG A 1 188 ? -16.956 -6.516 26.895 1.00 95.94 188 ARG A N 1
ATOM 1401 C CA . ARG A 1 188 ? -16.668 -7.436 28.009 1.00 95.94 188 ARG A CA 1
ATOM 1402 C C . ARG A 1 188 ? -16.625 -6.706 29.353 1.00 95.94 188 ARG A C 1
ATOM 1404 O O . ARG A 1 188 ? -17.191 -7.205 30.319 1.00 95.94 188 ARG A O 1
ATOM 1411 N N . ARG A 1 189 ? -16.011 -5.518 29.421 1.00 94.94 189 ARG A N 1
ATOM 1412 C CA . ARG A 1 189 ? -15.979 -4.696 30.646 1.00 94.94 189 ARG A CA 1
ATOM 1413 C C . ARG A 1 189 ? -17.377 -4.243 31.067 1.00 94.94 189 ARG A C 1
ATOM 1415 O O . ARG A 1 189 ? -17.697 -4.317 32.248 1.00 94.94 189 ARG A O 1
ATOM 1422 N N . VAL A 1 190 ? -18.219 -3.817 30.121 1.00 94.88 190 VAL A N 1
ATOM 1423 C CA . VAL A 1 190 ? -19.616 -3.445 30.409 1.00 94.88 190 VAL A CA 1
ATOM 1424 C C . VAL A 1 190 ? -20.411 -4.642 30.937 1.00 94.88 190 VAL A C 1
ATOM 1426 O O . VAL A 1 190 ? -21.153 -4.499 31.908 1.00 94.88 190 VAL A O 1
ATOM 1429 N N . ASP A 1 191 ? -20.248 -5.823 30.343 1.00 92.81 191 ASP A N 1
ATOM 1430 C CA . ASP A 1 191 ? -20.958 -7.028 30.782 1.00 92.81 191 ASP A CA 1
ATOM 1431 C C . ASP A 1 191 ? -20.481 -7.515 32.160 1.00 92.81 191 ASP A C 1
ATOM 1433 O O . ASP A 1 191 ? -21.302 -7.872 33.007 1.00 92.81 191 ASP A O 1
ATOM 1437 N N . GLN A 1 192 ? -19.174 -7.458 32.431 1.00 94.94 192 GLN A N 1
ATOM 1438 C CA . GLN A 1 192 ? -18.613 -7.743 33.757 1.00 94.94 192 GLN A CA 1
ATOM 1439 C C . GLN A 1 192 ? -19.152 -6.787 34.824 1.00 94.94 192 GLN A C 1
ATOM 1441 O O . GLN A 1 192 ? -19.490 -7.219 35.926 1.00 94.94 192 GLN A O 1
ATOM 1446 N N . GLU A 1 193 ? -19.278 -5.502 34.494 1.00 92.31 193 GLU A N 1
ATOM 1447 C CA . GLU A 1 193 ? -19.845 -4.516 35.409 1.00 92.31 193 GLU A CA 1
ATOM 1448 C C . GLU A 1 193 ? -21.315 -4.802 35.713 1.00 92.31 193 GLU A C 1
ATOM 1450 O O . GLU A 1 193 ? -21.727 -4.796 36.870 1.00 92.31 193 GLU A O 1
ATOM 1455 N N . ARG A 1 194 ? -22.105 -5.149 34.690 1.00 92.50 194 ARG A N 1
ATOM 1456 C CA . ARG A 1 194 ? -23.510 -5.540 34.874 1.00 92.50 194 ARG A CA 1
ATOM 1457 C C . ARG A 1 194 ? -23.662 -6.754 35.787 1.00 92.50 194 ARG A C 1
ATOM 1459 O O . ARG A 1 194 ? -24.567 -6.763 36.617 1.00 92.50 194 ARG A O 1
ATOM 1466 N N . LEU A 1 195 ? -22.794 -7.758 35.652 1.00 93.62 195 LEU A N 1
ATOM 1467 C CA . LEU A 1 195 ? -22.806 -8.942 36.517 1.00 93.62 195 LEU A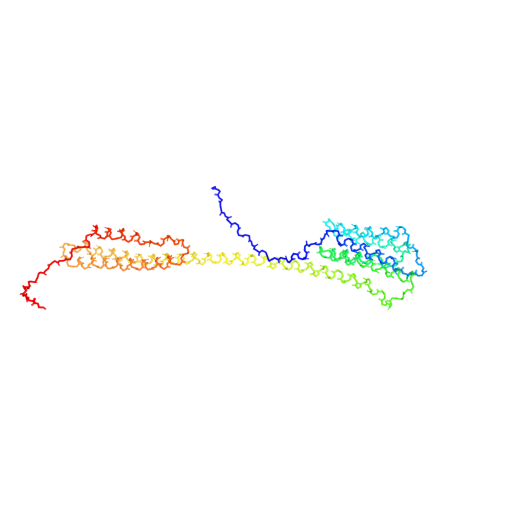 CA 1
ATOM 1468 C C . LEU A 1 195 ? -22.420 -8.608 37.960 1.00 93.62 195 LEU A C 1
ATOM 1470 O O . LEU A 1 195 ? -23.061 -9.098 38.886 1.00 93.62 195 LEU A O 1
ATOM 1474 N N . ARG A 1 196 ? -21.409 -7.754 38.158 1.00 92.81 196 ARG A N 1
ATOM 1475 C CA . ARG A 1 196 ? -21.012 -7.276 39.491 1.00 92.81 196 ARG A CA 1
ATOM 1476 C C . ARG A 1 196 ? -22.175 -6.585 40.193 1.00 92.81 196 ARG A C 1
ATOM 1478 O O . ARG A 1 196 ? -22.533 -6.964 41.301 1.00 92.81 196 ARG A O 1
ATOM 1485 N N . ILE A 1 197 ? -22.817 -5.651 39.497 1.00 90.50 197 ILE A N 1
ATOM 1486 C CA . ILE A 1 197 ? -23.987 -4.927 39.994 1.00 90.50 197 ILE A CA 1
ATOM 1487 C C . ILE A 1 197 ? -25.129 -5.893 40.310 1.00 90.50 197 ILE A C 1
ATOM 1489 O O . ILE A 1 197 ? -25.765 -5.765 41.349 1.00 90.50 197 ILE A O 1
ATOM 1493 N N . ALA A 1 198 ? -25.401 -6.877 39.448 1.00 90.50 198 ALA A N 1
ATOM 1494 C CA . ALA A 1 198 ? -26.442 -7.866 39.714 1.00 90.50 198 ALA A CA 1
ATOM 1495 C C . ALA A 1 198 ? -26.180 -8.650 41.013 1.00 90.50 198 ALA A C 1
ATOM 1497 O O . ALA A 1 198 ? -27.124 -8.876 41.768 1.00 90.50 198 ALA A O 1
ATOM 1498 N N . HIS A 1 199 ? -24.925 -9.019 41.297 1.00 92.81 199 HIS A N 1
ATOM 1499 C CA . HIS A 1 199 ? -24.557 -9.667 42.559 1.00 92.81 199 HIS A CA 1
ATOM 1500 C C . HIS A 1 199 ? -24.683 -8.729 43.763 1.00 92.81 199 HIS A C 1
ATOM 1502 O O . HIS A 1 199 ? -25.300 -9.116 44.746 1.00 92.81 199 HIS A O 1
ATOM 1508 N N . GLU A 1 200 ? -24.209 -7.484 43.672 1.00 90.19 200 GLU A N 1
ATOM 1509 C CA . GLU A 1 200 ? -24.364 -6.499 44.756 1.00 90.19 200 GLU A CA 1
ATOM 1510 C C . GLU A 1 200 ? -25.846 -6.260 45.095 1.00 90.19 200 GLU A C 1
ATOM 1512 O O . GLU A 1 200 ? -26.238 -6.242 46.262 1.00 90.19 200 GLU A O 1
ATOM 1517 N N . LEU A 1 201 ? -26.704 -6.153 44.071 1.00 90.69 201 LEU A N 1
ATOM 1518 C CA . LEU A 1 201 ? -28.153 -6.058 44.255 1.00 90.69 201 LEU A CA 1
ATOM 1519 C C . LEU A 1 201 ? -28.728 -7.339 44.879 1.00 90.69 201 LEU A C 1
ATOM 1521 O O . LEU A 1 201 ? -29.620 -7.256 45.725 1.00 90.69 201 LEU A O 1
ATOM 1525 N N . HIS A 1 202 ? -28.247 -8.515 44.465 1.00 92.25 202 HIS A N 1
ATOM 1526 C CA . HIS A 1 202 ? -28.691 -9.795 45.012 1.00 92.25 202 HIS A CA 1
ATOM 1527 C C . HIS A 1 202 ? -28.330 -9.943 46.492 1.00 92.25 202 HIS A C 1
ATOM 1529 O O . HIS A 1 202 ? -29.180 -10.380 47.262 1.00 92.25 202 HIS A O 1
ATOM 1535 N N . ASP A 1 203 ? -27.135 -9.527 46.906 1.00 93.50 203 ASP A N 1
ATOM 1536 C CA . ASP A 1 203 ? -26.680 -9.630 48.293 1.00 93.50 203 ASP A CA 1
ATOM 1537 C C . ASP A 1 203 ? -27.523 -8.750 49.231 1.00 93.50 203 ASP A C 1
ATOM 1539 O O . ASP A 1 203 ? -28.017 -9.229 50.258 1.00 93.50 203 ASP A O 1
ATOM 1543 N N . VAL A 1 204 ? -27.785 -7.492 48.846 1.00 90.44 204 VAL A N 1
ATOM 1544 C CA . VAL A 1 204 ? -28.659 -6.576 49.609 1.00 90.44 204 VAL A CA 1
ATOM 1545 C C . VAL A 1 204 ? -30.082 -7.135 49.706 1.00 90.44 204 VAL A C 1
ATOM 1547 O O . VAL A 1 204 ? -30.692 -7.136 50.782 1.00 90.44 204 VAL A O 1
ATOM 1550 N N . LEU A 1 205 ? -30.619 -7.653 48.596 1.00 91.44 205 LEU A N 1
ATOM 1551 C CA . LEU A 1 205 ? -31.948 -8.265 48.566 1.00 91.44 205 LEU A CA 1
ATOM 1552 C C . LEU A 1 205 ? -32.020 -9.517 49.447 1.00 91.44 205 LEU A C 1
ATOM 1554 O O . LEU A 1 205 ? -32.941 -9.637 50.255 1.00 91.44 205 LEU A O 1
ATOM 1558 N N . ALA A 1 206 ? -31.057 -10.431 49.318 1.00 94.25 206 ALA A N 1
ATOM 1559 C CA . ALA A 1 206 ? -31.012 -11.682 50.066 1.00 94.25 206 ALA A CA 1
ATOM 1560 C C . ALA A 1 206 ? -30.929 -11.424 51.574 1.00 94.25 206 ALA A C 1
ATOM 1562 O O . ALA A 1 206 ? -31.685 -12.019 52.346 1.00 94.25 206 ALA A O 1
ATOM 1563 N N . HIS A 1 207 ? -30.076 -10.484 51.988 1.00 93.25 207 HIS A N 1
ATOM 1564 C CA . HIS A 1 207 ? -29.960 -10.082 53.384 1.00 93.25 207 HIS A CA 1
ATOM 1565 C C . HIS A 1 207 ? -31.274 -9.496 53.920 1.00 93.25 207 HIS A C 1
ATOM 1567 O O . HIS A 1 207 ? -31.755 -9.906 54.978 1.00 93.25 207 HIS A O 1
ATOM 1573 N N . THR A 1 208 ? -31.906 -8.595 53.163 1.00 94.00 208 THR A N 1
ATOM 1574 C CA . THR A 1 208 ? -33.177 -7.975 53.566 1.00 94.00 208 THR A CA 1
ATOM 1575 C C . THR A 1 208 ? -34.285 -9.019 53.706 1.00 94.00 208 THR A C 1
ATOM 1577 O O . THR A 1 208 ? -35.013 -9.013 54.696 1.00 94.00 208 THR A O 1
ATOM 1580 N N . ILE A 1 209 ? -34.398 -9.953 52.755 1.00 94.44 209 ILE A N 1
ATOM 1581 C CA . ILE A 1 209 ? -35.388 -11.040 52.808 1.00 94.44 209 ILE A CA 1
ATOM 1582 C C . ILE A 1 209 ? -35.148 -11.934 54.029 1.00 94.44 209 ILE A C 1
ATOM 1584 O O . ILE A 1 209 ? -36.110 -12.309 54.700 1.00 94.44 209 ILE A O 1
ATOM 1588 N N . ALA A 1 210 ? -33.892 -12.244 54.362 1.00 96.31 210 ALA A N 1
ATOM 1589 C CA . ALA A 1 210 ? -33.571 -13.026 55.552 1.00 96.31 210 ALA A CA 1
ATOM 1590 C C . ALA A 1 210 ? -34.031 -12.319 56.841 1.00 96.31 210 ALA A C 1
ATOM 1592 O O . ALA A 1 210 ? -34.706 -12.939 57.664 1.00 96.31 210 ALA A O 1
ATOM 1593 N N . VAL A 1 211 ? -33.744 -11.018 56.990 1.00 94.88 211 VAL A N 1
ATOM 1594 C CA . VAL A 1 211 ? -34.198 -10.212 58.141 1.00 94.88 211 VAL A CA 1
ATOM 1595 C C . VAL A 1 211 ? -35.724 -10.163 58.211 1.00 94.88 211 VAL A C 1
ATOM 1597 O O . VAL A 1 211 ? -36.294 -10.385 59.278 1.00 94.88 211 VAL A O 1
ATOM 1600 N N . VAL A 1 212 ? -36.397 -9.921 57.082 1.00 94.81 212 VAL A N 1
ATOM 1601 C CA . VAL A 1 212 ? -37.865 -9.881 57.019 1.00 94.81 212 VAL A CA 1
ATOM 1602 C C . VAL A 1 212 ? -38.470 -11.221 57.430 1.00 94.81 212 VAL A C 1
ATOM 1604 O O . VAL A 1 212 ? -39.393 -11.227 58.237 1.00 94.81 212 VAL A O 1
ATOM 1607 N N . ASN A 1 213 ? -37.936 -12.345 56.943 1.00 95.25 213 ASN A N 1
ATOM 1608 C CA . ASN A 1 213 ? -38.432 -13.677 57.295 1.00 95.25 213 ASN A CA 1
ATOM 1609 C C . ASN A 1 213 ? -38.263 -13.984 58.788 1.00 95.25 213 ASN A C 1
ATOM 1611 O O . ASN A 1 213 ? -39.202 -14.467 59.416 1.00 95.25 213 ASN A O 1
ATOM 1615 N N . VAL A 1 214 ? -37.101 -13.670 59.373 1.00 96.38 214 VAL A N 1
ATOM 1616 C CA . VAL A 1 214 ? -36.858 -13.880 60.811 1.00 96.38 214 VAL A CA 1
ATOM 1617 C C . VAL A 1 214 ? -37.817 -13.033 61.651 1.00 96.38 214 VAL A C 1
ATOM 1619 O O . VAL A 1 214 ? -38.477 -13.559 62.544 1.00 96.38 214 VAL A O 1
ATOM 1622 N N . GLN A 1 215 ? -37.951 -11.739 61.344 1.00 96.25 215 GLN A N 1
ATOM 1623 C CA . GLN A 1 215 ? -38.831 -10.840 62.098 1.00 96.25 215 GLN A CA 1
ATOM 1624 C C . GLN A 1 215 ? -40.319 -11.159 61.894 1.00 96.25 215 GLN A C 1
ATOM 1626 O O . GLN A 1 215 ? -41.112 -10.998 62.818 1.00 96.25 215 GLN A O 1
ATOM 1631 N N . ALA A 1 216 ? -40.712 -11.644 60.713 1.00 95.00 216 ALA A N 1
ATOM 1632 C CA . ALA A 1 216 ? -42.080 -12.086 60.450 1.00 95.00 216 ALA A CA 1
ATOM 1633 C C . ALA A 1 216 ? -42.430 -13.354 61.244 1.00 95.00 216 ALA A C 1
ATOM 1635 O O . ALA A 1 216 ? -43.554 -13.466 61.734 1.00 95.00 216 ALA A O 1
ATOM 1636 N N . GLY A 1 217 ? -41.467 -14.268 61.418 1.00 93.12 217 GLY A N 1
ATOM 1637 C CA . GLY A 1 217 ? -41.595 -15.410 62.324 1.00 93.12 217 GLY A CA 1
ATOM 1638 C C . GLY A 1 217 ? -41.815 -14.962 63.769 1.00 93.12 217 GLY A C 1
ATOM 1639 O O . GLY A 1 217 ? -42.821 -15.323 64.368 1.00 93.12 217 GLY A O 1
ATOM 1640 N N . VAL A 1 218 ? -40.955 -14.072 64.283 1.00 93.88 218 VAL A N 1
ATOM 1641 C CA . VAL A 1 218 ? -41.082 -13.511 65.645 1.00 93.88 218 VAL A CA 1
ATOM 1642 C C . VAL A 1 218 ? -42.430 -12.811 65.857 1.00 93.88 218 VAL A C 1
ATOM 1644 O O . VAL A 1 218 ? -43.071 -13.002 66.885 1.00 93.88 218 VAL A O 1
ATOM 1647 N N . ALA A 1 219 ? -42.883 -12.014 64.886 1.00 92.25 219 ALA A N 1
ATOM 1648 C CA . ALA A 1 219 ? -44.175 -11.335 64.958 1.00 92.25 219 ALA A CA 1
ATOM 1649 C C . ALA A 1 219 ? -45.367 -12.309 64.938 1.00 92.25 219 ALA A C 1
ATOM 1651 O O . ALA A 1 219 ? -46.398 -12.005 65.529 1.00 92.25 219 ALA A O 1
ATOM 1652 N N . SER A 1 220 ? -45.240 -13.448 64.249 1.00 93.75 220 SER A N 1
ATOM 1653 C CA . SER A 1 220 ? -46.295 -14.467 64.189 1.00 93.75 220 SER A CA 1
ATOM 1654 C C . SER A 1 220 ? -46.374 -15.268 65.488 1.00 93.75 220 SER A C 1
ATOM 1656 O O . SER A 1 220 ? -47.474 -15.504 65.976 1.00 93.75 220 SER A O 1
ATOM 1658 N N . ASP A 1 221 ? -45.225 -15.622 66.070 1.00 93.94 221 ASP A N 1
ATOM 1659 C CA . ASP A 1 221 ? -45.150 -16.389 67.321 1.00 93.94 221 ASP A CA 1
ATOM 1660 C C . ASP A 1 221 ? -45.632 -15.584 68.540 1.00 93.94 221 ASP A C 1
ATOM 1662 O O . ASP A 1 221 ? -46.156 -16.159 69.487 1.00 93.94 221 ASP A O 1
ATOM 1666 N N . LEU A 1 222 ? -45.474 -14.254 68.527 1.00 93.00 222 LEU A N 1
ATOM 1667 C CA . LEU A 1 222 ? -45.810 -13.373 69.657 1.00 93.00 222 LEU A CA 1
ATOM 1668 C C . LEU A 1 222 ? -47.138 -12.619 69.491 1.00 93.00 222 LEU A C 1
ATOM 1670 O O . LEU A 1 222 ? -47.450 -11.754 70.312 1.00 93.00 222 LEU A O 1
ATOM 1674 N N . LEU A 1 223 ? -47.910 -12.907 68.438 1.00 92.06 223 LEU A N 1
ATOM 1675 C CA . LEU A 1 223 ? -49.071 -12.103 68.042 1.00 92.06 223 LEU A CA 1
ATOM 1676 C C . LEU A 1 223 ? -50.127 -11.977 69.154 1.00 92.06 223 LEU A C 1
ATOM 1678 O O . LEU A 1 223 ? -50.625 -10.874 69.396 1.00 92.06 223 LEU A O 1
ATOM 1682 N N . ASP A 1 224 ? -50.434 -13.090 69.822 1.00 91.62 224 ASP A N 1
ATOM 1683 C CA . ASP A 1 224 ? -51.451 -13.166 70.877 1.00 91.62 224 ASP A CA 1
ATOM 1684 C C . ASP A 1 224 ? -50.864 -12.941 72.285 1.00 91.62 224 ASP A C 1
ATOM 1686 O O . ASP A 1 224 ? -51.554 -12.416 73.162 1.00 91.62 224 ASP A O 1
ATOM 1690 N N . ASP A 1 225 ? -49.583 -13.275 72.484 1.00 92.94 225 ASP A N 1
ATOM 1691 C CA . ASP A 1 225 ? -48.917 -13.270 73.794 1.00 92.94 225 ASP A CA 1
ATOM 1692 C C . ASP A 1 225 ? -48.238 -11.930 74.135 1.00 92.94 225 ASP A C 1
ATOM 1694 O O . ASP A 1 225 ? -48.302 -11.472 75.278 1.00 92.94 225 ASP A O 1
ATOM 1698 N N . ASP A 1 226 ? -47.602 -11.266 73.160 1.00 93.06 226 ASP A N 1
ATOM 1699 C CA . ASP A 1 226 ? -46.949 -9.963 73.347 1.00 93.06 226 ASP A CA 1
ATOM 1700 C C . ASP A 1 226 ? -47.171 -9.027 72.136 1.00 93.06 226 ASP A C 1
ATOM 1702 O O . ASP A 1 226 ? -46.341 -8.910 71.217 1.00 93.06 226 ASP A O 1
ATOM 1706 N N . PRO A 1 227 ? -48.276 -8.255 72.152 1.00 92.06 227 PRO A N 1
ATOM 1707 C CA . PRO A 1 227 ? -48.597 -7.276 71.112 1.00 92.06 227 PRO A CA 1
ATOM 1708 C C . PRO A 1 227 ? -47.590 -6.119 70.999 1.00 92.06 227 PRO A C 1
ATOM 1710 O O . PRO A 1 227 ? -47.628 -5.341 70.035 1.00 92.06 227 PRO A O 1
ATOM 1713 N N . THR A 1 228 ? -46.741 -5.927 72.008 1.00 92.19 228 THR A N 1
ATOM 1714 C CA . THR A 1 228 ? -45.703 -4.891 72.047 1.00 92.19 228 THR A CA 1
ATOM 1715 C C . THR A 1 228 ? -44.474 -5.356 71.278 1.00 92.19 228 THR A C 1
ATOM 1717 O O . THR A 1 228 ? -44.027 -4.649 70.371 1.00 92.19 228 THR A O 1
ATOM 1720 N N . ALA A 1 229 ? -43.987 -6.567 71.564 1.00 88.81 229 ALA A N 1
ATOM 1721 C CA . ALA A 1 229 ? -42.895 -7.197 70.823 1.00 88.81 229 ALA A CA 1
ATOM 1722 C C . ALA A 1 229 ? -43.261 -7.423 69.347 1.00 88.81 229 ALA A C 1
ATOM 1724 O O . ALA A 1 229 ? -42.467 -7.109 68.458 1.00 88.81 229 ALA A O 1
ATOM 1725 N N . THR A 1 230 ? -44.503 -7.830 69.065 1.00 93.81 230 THR A N 1
ATOM 1726 C CA . THR A 1 230 ? -45.026 -7.944 67.692 1.00 93.81 230 THR A CA 1
ATOM 1727 C C . THR A 1 230 ? -44.940 -6.617 66.929 1.00 93.81 230 THR A C 1
ATOM 1729 O O . THR A 1 230 ? -44.486 -6.564 65.783 1.00 93.81 230 THR A O 1
ATOM 1732 N N . ARG A 1 231 ? -45.321 -5.500 67.567 1.00 92.56 231 ARG A N 1
ATOM 1733 C CA . ARG A 1 231 ? -45.206 -4.160 66.963 1.00 92.56 231 ARG A CA 1
ATOM 1734 C C . ARG A 1 231 ? -43.757 -3.752 66.704 1.00 92.56 231 ARG A C 1
ATOM 1736 O O . ARG A 1 231 ? -43.499 -3.107 65.687 1.00 92.56 231 ARG A O 1
ATOM 1743 N N . ALA A 1 232 ? -42.830 -4.127 67.583 1.00 93.00 232 ALA A N 1
ATOM 1744 C CA . ALA A 1 232 ? -41.406 -3.878 67.385 1.00 93.00 232 ALA A CA 1
ATOM 1745 C C . ALA A 1 232 ? -40.860 -4.659 66.174 1.00 93.00 232 ALA A C 1
ATOM 1747 O O . ALA A 1 232 ? -40.250 -4.052 65.294 1.00 93.00 232 ALA A O 1
ATOM 1748 N N . ALA A 1 233 ? -41.172 -5.954 66.057 1.00 92.31 233 ALA A N 1
ATOM 1749 C CA . ALA A 1 233 ? -40.761 -6.787 64.922 1.00 92.31 233 ALA A CA 1
ATOM 1750 C C . ALA A 1 233 ? -41.305 -6.261 63.576 1.00 92.31 233 ALA A C 1
ATOM 1752 O O . ALA A 1 233 ? -40.562 -6.117 62.603 1.00 92.31 233 ALA A O 1
ATOM 1753 N N . LEU A 1 234 ? -42.584 -5.861 63.524 1.00 93.38 234 LEU A N 1
ATOM 1754 C CA . LEU A 1 234 ? -43.174 -5.224 62.336 1.00 93.38 234 LEU A CA 1
ATOM 1755 C C . LEU A 1 234 ? -42.518 -3.871 61.995 1.00 93.38 234 LEU A C 1
ATOM 1757 O O . LEU A 1 234 ? -42.408 -3.513 60.817 1.00 93.38 234 LEU A O 1
ATOM 1761 N N . SER A 1 235 ? -42.081 -3.107 63.002 1.00 95.12 235 SER A N 1
ATOM 1762 C CA . SER A 1 235 ? -41.335 -1.861 62.796 1.00 95.12 235 SER A CA 1
ATOM 1763 C C . SER A 1 235 ? -39.963 -2.124 62.171 1.00 95.12 235 SER A C 1
ATOM 1765 O O . SER A 1 235 ? -39.592 -1.426 61.224 1.00 95.12 235 SER A O 1
ATOM 1767 N N . GLU A 1 236 ? -39.248 -3.156 62.625 1.00 93.88 236 GLU A N 1
ATOM 1768 C CA . GLU A 1 236 ? -37.964 -3.568 62.044 1.00 93.88 236 GLU A CA 1
ATOM 1769 C C . GLU A 1 236 ? -38.116 -4.047 60.594 1.00 93.88 236 GLU A C 1
ATOM 1771 O O . GLU A 1 236 ? -37.369 -3.597 59.726 1.00 93.88 236 GLU A O 1
ATOM 1776 N N . ILE A 1 237 ? -39.154 -4.834 60.274 1.00 93.56 237 ILE A N 1
ATOM 1777 C CA . ILE A 1 237 ? -39.488 -5.190 58.879 1.00 93.56 237 ILE A CA 1
ATOM 1778 C C . ILE A 1 237 ? -39.666 -3.930 58.026 1.00 93.56 237 ILE A C 1
ATOM 1780 O O . ILE A 1 237 ? -39.133 -3.829 56.914 1.00 93.56 237 ILE A O 1
ATOM 1784 N N . ARG A 1 238 ? -40.421 -2.947 58.534 1.00 93.19 238 ARG A N 1
ATOM 1785 C CA . ARG A 1 238 ? -40.706 -1.701 57.811 1.00 93.19 238 ARG A CA 1
ATOM 1786 C C . ARG A 1 238 ? -39.450 -0.859 57.610 1.00 93.19 238 ARG A C 1
ATOM 1788 O O . ARG A 1 238 ? -39.330 -0.206 56.572 1.00 93.19 238 ARG A O 1
ATOM 1795 N N . LYS A 1 239 ? -38.543 -0.860 58.586 1.00 94.69 239 LYS A N 1
ATOM 1796 C CA . LYS A 1 239 ? -37.253 -0.173 58.524 1.00 94.69 239 LYS A CA 1
ATOM 1797 C C . LYS A 1 239 ? -36.332 -0.837 57.499 1.00 94.69 239 LYS A C 1
ATOM 1799 O O . LYS A 1 239 ? -35.985 -0.177 56.522 1.00 94.69 239 LYS A O 1
ATOM 1804 N N . ALA A 1 240 ? -36.067 -2.137 57.638 1.00 90.62 240 ALA A N 1
ATOM 1805 C CA . ALA A 1 240 ? -35.217 -2.903 56.725 1.00 90.62 240 ALA A CA 1
ATOM 1806 C C . ALA A 1 240 ? -35.702 -2.810 55.266 1.00 90.62 240 ALA A C 1
ATOM 1808 O O . ALA A 1 240 ? -34.925 -2.540 54.355 1.00 90.62 240 ALA A O 1
ATOM 1809 N N . SER A 1 241 ? -37.018 -2.914 55.039 1.00 91.88 241 SER A N 1
ATOM 1810 C CA . SER A 1 241 ? -37.602 -2.780 53.695 1.00 91.88 241 SER A CA 1
ATOM 1811 C C . SER A 1 241 ? -37.422 -1.376 53.098 1.00 91.88 241 SER A C 1
ATOM 1813 O O . SER A 1 241 ? -37.229 -1.229 51.891 1.00 91.88 241 SER A O 1
ATOM 1815 N N . ARG A 1 242 ? -37.509 -0.317 53.918 1.00 93.50 242 ARG A N 1
ATOM 1816 C CA . ARG A 1 242 ? -37.303 1.072 53.463 1.00 93.50 242 ARG A CA 1
ATOM 1817 C C . ARG A 1 242 ? -35.839 1.360 53.153 1.00 93.50 242 ARG A C 1
ATOM 1819 O O . ARG A 1 242 ? -35.574 2.043 52.164 1.00 93.50 242 ARG A O 1
ATOM 1826 N N . GLU A 1 243 ? -34.927 0.860 53.979 1.00 91.38 243 GLU A N 1
ATOM 1827 C CA . GLU A 1 243 ? -33.482 0.991 53.779 1.00 91.38 243 GLU A CA 1
ATOM 1828 C C . GLU A 1 243 ? -33.065 0.293 52.475 1.00 91.38 243 GLU A C 1
ATOM 1830 O O . GLU A 1 243 ? -32.561 0.964 51.573 1.00 91.38 243 GLU A O 1
ATOM 1835 N N . ALA A 1 244 ? -33.450 -0.973 52.279 1.00 90.38 244 ALA A N 1
ATOM 1836 C CA . ALA A 1 244 ? -33.164 -1.722 51.052 1.00 90.38 244 ALA A CA 1
ATOM 1837 C C . ALA A 1 244 ? -33.729 -1.052 49.785 1.00 90.38 244 ALA A C 1
ATOM 1839 O O . ALA A 1 244 ? -33.047 -0.923 48.770 1.00 90.38 244 ALA A O 1
ATOM 1840 N N . MET A 1 245 ? -34.971 -0.555 49.832 1.00 90.25 245 MET A N 1
ATOM 1841 C CA . MET A 1 245 ? -35.574 0.168 48.702 1.00 90.25 245 MET A CA 1
ATOM 1842 C C . MET A 1 245 ? -34.884 1.504 48.398 1.00 90.25 245 MET A C 1
ATOM 1844 O O . MET A 1 245 ? -34.957 1.981 47.263 1.00 90.25 245 MET A O 1
ATOM 1848 N N . THR A 1 246 ? -34.264 2.137 49.394 1.00 91.38 246 THR A N 1
ATOM 1849 C CA . THR A 1 246 ? -33.494 3.373 49.207 1.00 91.38 246 THR A CA 1
ATOM 1850 C C . THR A 1 246 ? -32.164 3.064 48.528 1.00 91.38 246 THR A C 1
ATOM 1852 O O . THR A 1 246 ? -31.825 3.716 47.541 1.00 91.38 246 THR A O 1
ATOM 1855 N N . GLU A 1 247 ? -31.472 2.024 48.988 1.00 88.38 247 GLU A N 1
ATOM 1856 C CA . GLU A 1 247 ? -30.198 1.565 48.433 1.00 88.38 247 GLU A CA 1
ATOM 1857 C C . GLU A 1 247 ? -30.344 1.071 46.984 1.00 88.38 247 GLU A C 1
ATOM 1859 O O . GLU A 1 247 ? -29.654 1.559 46.092 1.00 88.38 247 GLU A O 1
ATOM 1864 N N . LEU A 1 248 ? -31.356 0.243 46.692 1.00 87.94 248 LEU A N 1
ATOM 1865 C CA . LEU A 1 248 ? -31.671 -0.199 45.325 1.00 87.94 248 LEU A CA 1
ATOM 1866 C C . LEU A 1 248 ? -31.949 0.974 44.374 1.00 87.94 248 LEU A C 1
ATOM 1868 O O . LEU A 1 248 ? -31.499 0.974 43.226 1.00 87.94 248 LEU A O 1
ATOM 1872 N N . ARG A 1 249 ? -32.699 1.989 44.829 1.00 86.12 249 ARG A N 1
ATOM 1873 C CA . ARG A 1 249 ? -32.988 3.180 44.011 1.00 86.12 249 ARG A CA 1
ATOM 1874 C C . ARG A 1 249 ? -31.739 4.011 43.751 1.00 86.12 249 ARG A C 1
ATOM 1876 O O . ARG A 1 249 ? -31.626 4.551 42.653 1.00 86.12 249 ARG A O 1
ATOM 1883 N N . ALA A 1 250 ? -30.829 4.110 44.718 1.00 84.69 250 ALA A N 1
ATOM 1884 C CA . ALA A 1 250 ? -29.559 4.799 44.535 1.00 84.69 250 ALA A CA 1
ATOM 1885 C C . ALA A 1 250 ? -28.696 4.083 43.481 1.00 84.69 250 ALA A C 1
ATOM 1887 O O . ALA A 1 250 ? -28.271 4.716 42.514 1.00 84.69 250 ALA A O 1
ATOM 1888 N N . THR A 1 251 ? -28.538 2.759 43.584 1.00 84.12 251 THR A N 1
ATOM 1889 C CA . THR A 1 251 ? -27.737 1.958 42.639 1.00 84.12 251 THR A CA 1
ATOM 1890 C C . THR A 1 251 ? -28.325 1.963 41.223 1.00 84.12 251 THR A C 1
ATOM 1892 O O . THR A 1 251 ? -27.612 2.188 40.244 1.00 84.12 251 THR A O 1
ATOM 1895 N N . VAL A 1 252 ? -29.647 1.801 41.081 1.00 80.75 252 VAL A N 1
ATOM 1896 C CA . VAL A 1 252 ? -30.324 1.881 39.771 1.00 80.75 252 VAL A CA 1
ATOM 1897 C C . VAL A 1 252 ? -30.300 3.305 39.201 1.00 80.75 252 VAL A C 1
ATOM 1899 O O . VAL A 1 252 ? -30.203 3.478 37.985 1.00 80.75 252 VAL A O 1
ATOM 1902 N N . GLY A 1 253 ? -30.366 4.331 40.056 1.00 78.88 253 GLY A N 1
ATOM 1903 C CA . GLY A 1 253 ? -30.241 5.734 39.656 1.00 78.88 253 GLY A CA 1
ATOM 1904 C C . GLY A 1 253 ? -28.898 6.028 38.988 1.00 78.88 253 GLY A C 1
ATOM 1905 O O . GLY A 1 253 ? -28.873 6.570 37.884 1.00 78.88 253 GLY A O 1
ATOM 1906 N N . LEU A 1 254 ? -27.798 5.574 39.596 1.00 74.19 254 LEU A N 1
ATOM 1907 C CA . LEU A 1 254 ? -26.439 5.733 39.061 1.00 74.19 254 LEU A CA 1
ATOM 1908 C C . LEU A 1 254 ? -26.258 5.057 37.689 1.00 74.19 254 LEU A C 1
ATOM 1910 O O . LEU A 1 254 ? -25.624 5.609 36.788 1.00 74.19 254 LEU A O 1
ATOM 1914 N N . LEU A 1 255 ? -26.870 3.889 37.488 1.00 67.25 255 LEU A N 1
ATOM 1915 C CA . LEU A 1 255 ? -26.854 3.166 36.211 1.00 67.25 255 LEU A CA 1
ATOM 1916 C C . LEU A 1 255 ? -27.660 3.855 35.107 1.00 67.25 255 LEU A C 1
ATOM 1918 O O . LEU A 1 255 ? -27.294 3.784 33.932 1.00 67.25 255 LEU A O 1
ATOM 1922 N N . ARG A 1 256 ? -28.766 4.509 35.473 1.00 67.56 256 ARG A N 1
ATOM 1923 C CA . ARG A 1 256 ? -29.661 5.177 34.522 1.00 67.56 256 ARG A CA 1
ATOM 1924 C C . ARG A 1 256 ? -29.074 6.482 33.988 1.00 67.56 256 ARG A C 1
ATOM 1926 O O . ARG A 1 256 ? -29.296 6.780 32.818 1.00 67.56 256 ARG A O 1
ATOM 1933 N N . ASP A 1 257 ? -28.294 7.196 34.797 1.00 59.56 257 ASP A N 1
ATOM 1934 C CA . ASP A 1 257 ? -27.558 8.394 34.365 1.00 59.56 257 ASP A CA 1
ATOM 1935 C C . ASP A 1 257 ? -26.297 8.062 33.546 1.00 59.56 257 ASP A C 1
ATOM 1937 O O . ASP A 1 257 ? -25.860 8.864 32.722 1.00 59.56 257 ASP A O 1
ATOM 1941 N N . SER A 1 258 ? -25.741 6.858 33.712 1.00 55.47 258 SER A N 1
ATOM 1942 C CA . SER A 1 258 ? -24.530 6.401 33.008 1.00 55.47 258 SER A CA 1
ATOM 1943 C C . SER A 1 258 ? -24.801 5.799 31.619 1.00 55.47 258 SER A C 1
ATOM 1945 O O . SER A 1 258 ? -23.868 5.529 30.862 1.00 55.47 258 SER A O 1
ATOM 1947 N N . SER A 1 259 ? -26.067 5.567 31.259 1.00 48.19 259 SER A N 1
ATOM 1948 C CA . SER A 1 259 ? -26.455 5.051 29.944 1.00 48.19 259 SER A CA 1
ATOM 1949 C C . SER A 1 259 ? -26.873 6.202 29.022 1.00 48.19 259 SER A C 1
ATOM 1951 O O . SER A 1 259 ? -27.721 7.005 29.416 1.00 48.19 259 SER A O 1
ATOM 1953 N N . PRO A 1 260 ? -26.382 6.286 27.769 1.00 45.75 260 PRO A N 1
ATOM 1954 C CA . PRO A 1 260 ? -26.905 7.219 26.778 1.00 45.75 260 PRO A CA 1
ATOM 1955 C C . PRO A 1 260 ? -28.251 6.701 26.246 1.00 45.75 260 PRO A C 1
ATOM 1957 O O . PRO A 1 260 ? -28.425 6.462 25.054 1.00 45.75 260 PRO A O 1
ATOM 1960 N N . ALA A 1 261 ? -29.222 6.478 27.130 1.00 51.88 261 ALA A N 1
ATOM 1961 C CA . ALA A 1 261 ? -30.599 6.300 26.712 1.00 51.88 261 ALA A CA 1
ATOM 1962 C C . ALA A 1 261 ? -31.095 7.644 26.145 1.00 51.88 261 ALA A C 1
ATOM 1964 O O . ALA A 1 261 ? -30.765 8.695 26.709 1.00 51.88 261 ALA A O 1
ATOM 1965 N N . PRO A 1 262 ? -31.880 7.658 25.049 1.00 43.75 262 PRO A N 1
ATOM 1966 C CA . PRO A 1 262 ? -32.488 8.882 24.552 1.00 43.75 262 PRO A CA 1
ATOM 1967 C C . PRO A 1 262 ? -33.245 9.535 25.704 1.00 43.75 262 PRO A C 1
ATOM 1969 O O . PRO A 1 262 ? -34.210 8.968 26.220 1.00 43.75 262 PRO A O 1
ATOM 1972 N N . ARG A 1 263 ? -32.780 10.709 26.140 1.00 51.62 263 ARG A N 1
ATOM 1973 C CA . ARG A 1 263 ? -33.528 11.551 27.068 1.00 51.62 263 ARG A CA 1
ATOM 1974 C C . ARG A 1 263 ? -34.875 11.801 26.400 1.00 51.62 263 ARG A C 1
ATOM 1976 O O . ARG A 1 263 ? -34.947 12.548 25.425 1.00 51.62 263 ARG A O 1
ATOM 1983 N N . GLY A 1 264 ? -35.921 11.120 26.873 1.00 53.97 264 GLY A N 1
ATOM 1984 C CA . GLY A 1 264 ? -37.291 11.456 26.505 1.00 53.97 264 GLY A CA 1
ATOM 1985 C C . GLY A 1 264 ? -37.502 12.958 26.733 1.00 53.97 264 GLY A C 1
ATOM 1986 O O . GLY A 1 264 ? -36.824 13.523 27.600 1.00 53.97 264 GLY A O 1
ATOM 1987 N N . PRO A 1 265 ? -38.361 13.621 25.938 1.00 51.72 265 PRO A N 1
ATOM 1988 C CA . PRO A 1 265 ? -38.487 15.072 25.966 1.00 51.72 265 PRO A CA 1
ATOM 1989 C C . PRO A 1 265 ? -38.670 15.549 27.406 1.00 51.72 265 PRO A C 1
ATOM 1991 O O . PRO A 1 265 ? -39.522 15.032 28.128 1.00 51.72 265 PRO A O 1
ATOM 1994 N N . VAL A 1 266 ? -37.813 16.486 27.825 1.00 51.84 266 VAL A N 1
ATOM 1995 C CA . VAL A 1 266 ? -37.837 17.077 29.167 1.00 51.84 266 VAL A CA 1
ATOM 1996 C C . VAL A 1 266 ? -39.271 17.546 29.435 1.00 51.84 266 VAL A C 1
ATOM 1998 O O . VAL A 1 266 ? -39.781 18.322 28.619 1.00 51.84 266 VAL A O 1
ATOM 2001 N N . PRO A 1 267 ? -39.941 17.071 30.505 1.00 59.47 267 PRO A N 1
ATOM 2002 C CA . PRO A 1 267 ? -41.321 17.442 30.789 1.00 59.47 267 PRO A CA 1
ATOM 2003 C C . PRO A 1 267 ? -41.455 18.962 30.811 1.00 59.47 267 PRO A C 1
ATOM 2005 O O . PRO A 1 267 ? -40.778 19.656 31.572 1.00 59.47 267 PRO A O 1
ATOM 2008 N N . GLY A 1 268 ? -42.280 19.487 29.910 1.00 61.91 268 GLY A N 1
ATOM 2009 C CA . GLY A 1 268 ? -42.501 20.920 29.790 1.00 61.91 268 GLY A CA 1
ATOM 2010 C C . GLY A 1 268 ? -43.452 21.413 30.876 1.00 61.91 268 GLY A C 1
ATOM 2011 O O . GLY A 1 268 ? -44.150 20.636 31.521 1.00 61.91 268 GLY A O 1
ATOM 2012 N N . LEU A 1 269 ? -43.574 22.733 31.019 1.00 61.81 269 LEU A N 1
ATOM 2013 C CA . LEU A 1 269 ? -44.484 23.389 31.975 1.00 61.81 269 LEU A CA 1
ATOM 2014 C C . LEU A 1 269 ? -45.954 22.910 31.899 1.00 61.81 269 LEU A C 1
ATOM 2016 O O . LEU A 1 269 ? -46.711 23.101 32.845 1.00 61.81 269 LEU A O 1
ATOM 2020 N N . ARG A 1 270 ? -46.367 22.258 30.802 1.00 58.84 270 ARG A N 1
ATOM 2021 C CA . ARG A 1 270 ? -47.695 21.637 30.645 1.00 58.84 270 ARG A CA 1
ATOM 2022 C C . ARG A 1 270 ? -47.890 20.366 31.484 1.00 58.84 270 ARG A C 1
ATOM 2024 O O . ARG A 1 270 ? -49.029 20.019 31.780 1.00 58.84 270 ARG A O 1
ATOM 2031 N N . ASP A 1 271 ? -46.815 19.704 31.907 1.00 60.50 271 ASP A N 1
ATOM 2032 C CA . ASP A 1 271 ? -46.876 18.493 32.736 1.00 60.50 271 ASP A CA 1
ATOM 2033 C C . ASP A 1 271 ? -46.998 18.801 34.234 1.00 60.50 271 ASP A C 1
ATOM 2035 O O . ASP A 1 271 ? -47.488 17.965 34.993 1.00 60.50 271 ASP A O 1
ATOM 2039 N N . LEU A 1 272 ? -46.667 20.031 34.653 1.00 64.38 272 LEU A N 1
ATOM 2040 C CA . LEU A 1 272 ? -46.901 20.505 36.021 1.00 64.38 272 LEU A CA 1
ATOM 2041 C C . LEU A 1 272 ? -48.385 20.489 36.383 1.00 64.38 272 LEU A C 1
ATOM 2043 O O . LEU A 1 272 ? -48.720 20.066 37.484 1.00 64.38 272 LEU A O 1
ATOM 2047 N N . ALA A 1 273 ? -49.268 20.863 35.450 1.00 68.62 273 ALA A N 1
ATOM 2048 C CA . ALA A 1 273 ? -50.716 20.821 35.663 1.00 68.62 273 ALA A CA 1
ATOM 2049 C C . ALA A 1 273 ? -51.197 19.400 36.011 1.00 68.62 273 ALA A C 1
ATOM 2051 O O . ALA A 1 273 ? -51.995 19.204 36.927 1.00 68.62 273 ALA A O 1
ATOM 2052 N N . ARG A 1 274 ? -50.623 18.391 35.345 1.00 63.97 274 ARG A N 1
ATOM 2053 C CA . ARG A 1 274 ? -50.927 16.972 35.562 1.00 63.97 274 ARG A CA 1
ATOM 2054 C C . ARG A 1 274 ? -50.445 16.476 36.929 1.00 63.97 274 ARG A C 1
ATOM 2056 O O . ARG A 1 274 ? -51.144 15.710 37.585 1.00 63.97 274 ARG A O 1
ATOM 2063 N N . VAL A 1 275 ? -49.276 16.943 37.374 1.00 66.50 275 VAL A N 1
ATOM 2064 C CA . VAL A 1 275 ? -48.721 16.629 38.703 1.00 66.50 275 VAL A CA 1
ATOM 2065 C C . VAL A 1 275 ? -49.512 17.337 39.809 1.00 66.50 275 VAL A C 1
ATOM 2067 O O . VAL A 1 275 ? -49.793 16.732 40.843 1.00 66.50 275 VAL A O 1
ATOM 2070 N N . THR A 1 276 ? -49.949 18.580 39.588 1.00 70.44 276 THR A N 1
ATOM 2071 C CA . THR A 1 276 ? -50.794 19.298 40.552 1.00 70.44 276 THR A CA 1
ATOM 2072 C C . THR A 1 276 ? -52.198 18.713 40.661 1.00 70.44 276 THR A C 1
ATOM 2074 O O . THR A 1 276 ? -52.733 18.654 41.766 1.00 70.44 276 THR A O 1
ATOM 2077 N N . ASP A 1 277 ? -52.780 18.226 39.562 1.00 68.94 277 ASP A N 1
ATOM 2078 C CA . ASP A 1 277 ? -54.092 17.573 39.593 1.00 68.94 277 ASP A CA 1
ATOM 2079 C C . ASP A 1 277 ? -54.029 16.199 40.267 1.00 68.94 277 ASP A C 1
ATOM 2081 O O . ASP A 1 277 ? -54.908 15.874 41.066 1.00 68.94 277 ASP A O 1
ATOM 2085 N N . ALA A 1 278 ? -52.955 15.432 40.054 1.00 66.69 278 ALA A N 1
ATOM 2086 C CA . ALA A 1 278 ? -52.719 14.183 40.776 1.00 66.69 278 ALA A CA 1
ATOM 2087 C C . ALA A 1 278 ? -52.533 14.413 42.292 1.00 66.69 278 ALA A C 1
ATOM 2089 O O . ALA A 1 278 ? -53.098 13.680 43.103 1.00 66.69 278 ALA A O 1
ATOM 2090 N N . ALA A 1 279 ? -51.818 15.471 42.696 1.00 63.94 279 ALA A N 1
ATOM 2091 C CA . ALA A 1 279 ? -51.662 15.8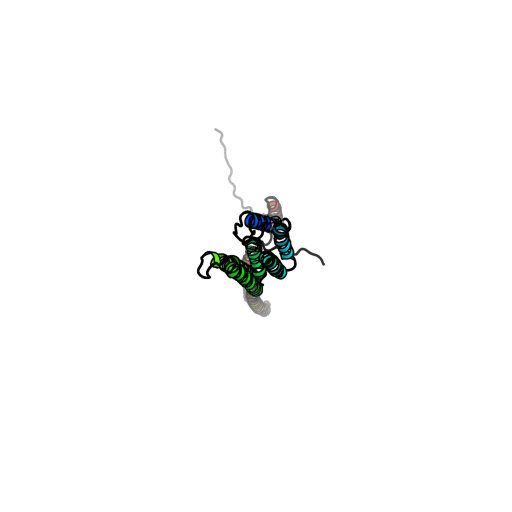51 44.106 1.00 63.94 279 ALA A CA 1
ATOM 2092 C C . ALA A 1 279 ? -52.978 16.338 44.744 1.00 63.94 279 ALA A C 1
ATOM 2094 O O . ALA A 1 279 ? -53.249 16.070 45.917 1.00 63.94 279 ALA A O 1
ATOM 2095 N N . ARG A 1 280 ? -53.828 17.015 43.962 1.00 68.12 280 ARG A N 1
ATOM 2096 C CA . ARG A 1 280 ? -55.149 17.484 44.399 1.00 68.12 280 ARG A CA 1
ATOM 2097 C C . ARG A 1 280 ? -56.148 16.326 44.530 1.00 68.12 280 ARG A C 1
ATOM 2099 O O . ARG A 1 280 ? -56.932 16.317 45.475 1.00 68.12 280 ARG A O 1
ATOM 2106 N N . GLN A 1 281 ? -56.071 15.320 43.655 1.00 62.66 281 GLN A N 1
ATOM 2107 C CA . GLN A 1 281 ? -56.837 14.070 43.767 1.00 62.66 281 GLN A CA 1
ATOM 2108 C C . GLN A 1 281 ? -56.361 13.188 44.933 1.00 62.66 281 GLN A C 1
ATOM 2110 O O . GLN A 1 281 ? -57.177 12.513 45.554 1.00 62.66 281 GLN A O 1
ATOM 2115 N N . ALA A 1 282 ? -55.076 13.255 45.297 1.00 62.44 282 ALA A N 1
ATOM 2116 C CA . ALA A 1 282 ? -54.516 12.581 46.472 1.00 62.44 282 ALA A CA 1
ATOM 2117 C C . ALA A 1 282 ? -54.834 13.278 47.818 1.00 62.44 282 ALA A C 1
ATOM 2119 O O . ALA A 1 282 ? -54.366 12.834 48.865 1.00 62.44 282 ALA A O 1
ATOM 2120 N N . GLY A 1 283 ? -55.629 14.358 47.820 1.00 48.59 283 GLY A N 1
ATOM 2121 C CA . GLY A 1 283 ? -56.166 14.972 49.042 1.00 48.59 283 GLY A CA 1
ATOM 2122 C C . GLY A 1 283 ? -55.180 15.826 49.848 1.00 48.59 283 GLY A C 1
ATOM 2123 O O . GLY A 1 283 ? -55.475 16.196 50.986 1.00 48.59 283 GLY A O 1
ATOM 2124 N N . ILE A 1 284 ? -54.030 16.189 49.276 1.00 60.22 284 ILE A N 1
ATOM 2125 C CA . ILE A 1 284 ? -52.980 16.959 49.957 1.00 60.22 284 ILE A CA 1
ATOM 2126 C C . ILE A 1 284 ? -53.328 18.458 49.901 1.00 60.22 284 ILE A C 1
ATOM 2128 O O . ILE A 1 284 ? -52.745 19.228 49.145 1.00 60.22 284 ILE A O 1
ATOM 2132 N N . GLY A 1 285 ? -54.366 18.879 50.630 1.00 56.22 285 GLY A N 1
ATOM 2133 C CA . GLY A 1 285 ? -54.880 20.248 50.502 1.00 56.22 285 GLY A CA 1
ATOM 2134 C C . GLY A 1 285 ? -55.950 20.690 51.498 1.00 56.22 285 GLY A C 1
ATOM 2135 O O . GLY A 1 285 ? -56.760 21.545 51.156 1.00 56.22 285 GLY A O 1
ATOM 2136 N N . ARG A 1 286 ? -55.989 20.144 52.720 1.00 48.59 286 ARG A N 1
ATOM 2137 C CA . ARG A 1 286 ? -56.751 20.754 53.827 1.00 48.59 286 ARG A CA 1
ATOM 2138 C C . ARG A 1 286 ? -55.929 20.777 55.113 1.00 48.59 286 ARG A C 1
ATOM 2140 O O . ARG A 1 286 ? -56.049 19.899 55.960 1.00 48.59 286 ARG A O 1
ATOM 2147 N N . GLY A 1 287 ? -55.091 21.805 55.239 1.00 46.38 287 GLY A N 1
ATOM 2148 C CA . GLY A 1 287 ? -54.536 22.237 56.519 1.00 46.38 287 GLY A CA 1
ATOM 2149 C C . GLY A 1 287 ? -55.595 22.993 57.326 1.00 46.38 287 GLY A C 1
ATOM 2150 O O . GLY A 1 287 ? -56.326 23.813 56.778 1.00 46.38 287 GLY A O 1
ATOM 2151 N N . HIS A 1 288 ? -55.693 22.639 58.604 1.00 46.19 288 HIS A N 1
ATOM 2152 C CA . HIS A 1 288 ? -56.642 23.093 59.623 1.00 46.19 288 HIS A CA 1
ATOM 2153 C C . HIS A 1 288 ? -56.835 24.616 59.742 1.00 46.19 288 HIS 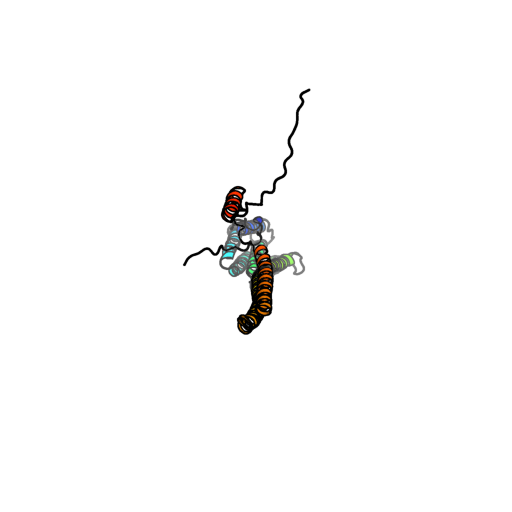A C 1
ATOM 2155 O O . HIS A 1 288 ? -55.877 25.383 59.699 1.00 46.19 288 HIS A O 1
ATOM 2161 N N . GLY A 1 289 ? -58.079 25.020 60.022 1.00 47.34 289 GLY A N 1
ATOM 2162 C CA . GLY A 1 289 ? -58.425 26.340 60.549 1.00 47.34 289 GLY A CA 1
ATOM 2163 C C . GLY A 1 289 ? -58.301 26.405 62.078 1.00 47.34 289 GLY A C 1
ATOM 2164 O O . GLY A 1 289 ? -58.626 25.444 62.771 1.00 47.34 289 GLY A O 1
ATOM 2165 N N . GLY A 1 290 ? -57.877 27.558 62.597 1.00 40.72 290 GLY A N 1
ATOM 2166 C CA . GLY A 1 290 ? -57.909 27.914 64.018 1.00 40.72 290 GLY A CA 1
ATOM 2167 C C . GLY A 1 290 ? -57.986 29.436 64.157 1.00 40.72 290 GLY A C 1
ATOM 2168 O O . GLY A 1 290 ? -57.132 30.140 63.630 1.00 40.72 290 GLY A O 1
ATOM 2169 N N . GLY A 1 291 ? -59.067 29.935 64.761 1.00 44.22 291 GLY A N 1
ATOM 2170 C CA . GLY A 1 291 ? -59.472 31.342 64.730 1.00 44.22 291 GLY A CA 1
ATOM 2171 C C . GLY A 1 291 ? -58.729 32.296 65.671 1.00 44.22 291 GLY A C 1
ATOM 2172 O O . GLY A 1 291 ? -58.071 31.891 66.622 1.00 44.22 291 GLY A O 1
ATOM 2173 N N . GLY A 1 292 ? -58.935 33.594 65.429 1.00 37.88 292 GLY A N 1
ATOM 2174 C CA . GLY A 1 292 ? -58.526 34.686 66.312 1.00 37.88 292 GLY A CA 1
ATOM 2175 C C . GLY A 1 292 ? -59.119 36.024 65.863 1.00 37.88 292 GLY A C 1
ATOM 2176 O O . GLY A 1 292 ? -58.651 36.619 64.901 1.00 37.88 292 GLY A O 1
ATOM 2177 N N . ARG A 1 293 ? -60.179 36.467 66.549 1.00 47.34 293 ARG A N 1
ATOM 2178 C CA . ARG A 1 293 ? -60.823 37.794 66.454 1.00 47.34 293 ARG A CA 1
ATOM 2179 C C . ARG A 1 293 ? -59.825 38.943 66.671 1.00 47.34 293 ARG A C 1
ATOM 2181 O O . ARG A 1 293 ? -59.053 38.869 67.618 1.00 47.34 293 ARG A O 1
ATOM 2188 N N . ALA A 1 294 ? -60.017 40.066 65.976 1.00 45.12 294 ALA A N 1
ATOM 2189 C CA . ALA A 1 294 ? -60.034 41.397 66.598 1.00 45.12 294 ALA A CA 1
ATOM 2190 C C . ALA A 1 294 ? -60.733 42.411 65.675 1.00 45.12 294 ALA A C 1
ATOM 2192 O O . ALA A 1 294 ? -60.488 42.456 64.474 1.00 45.12 294 ALA A O 1
ATOM 2193 N N . ALA A 1 295 ? -61.654 43.166 66.268 1.00 45.47 295 ALA A N 1
ATOM 2194 C CA . ALA A 1 295 ? -62.423 44.247 65.670 1.00 45.47 295 ALA A CA 1
ATOM 2195 C C . ALA A 1 295 ? -61.539 45.475 65.362 1.00 45.47 295 ALA A C 1
ATOM 2197 O O . ALA A 1 295 ? -60.469 45.622 65.947 1.00 45.47 295 ALA A O 1
ATOM 2198 N N . GLY A 1 296 ? -62.011 46.351 64.464 1.00 39.91 296 GLY A N 1
ATOM 2199 C CA . GLY A 1 296 ? -61.403 47.662 64.174 1.00 39.91 296 GLY A CA 1
ATOM 2200 C C . GLY A 1 296 ? -61.419 48.632 65.374 1.00 39.91 296 GLY A C 1
ATOM 2201 O O . GLY A 1 296 ? -61.789 48.211 66.472 1.00 39.91 296 GLY A O 1
ATOM 2202 N N . PRO A 1 297 ? -61.104 49.936 65.194 1.00 56.50 297 PRO A N 1
ATOM 2203 C CA . PRO A 1 297 ? -61.817 50.750 64.200 1.00 56.50 297 PRO A CA 1
ATOM 2204 C C . PRO A 1 297 ? -61.045 51.929 63.541 1.00 56.50 297 PRO A C 1
ATOM 2206 O O . PRO A 1 297 ? -59.989 52.347 63.992 1.00 56.50 297 PRO A O 1
ATOM 2209 N N . ALA A 1 298 ? -61.675 52.448 62.476 1.00 45.03 298 ALA A N 1
ATOM 2210 C CA . ALA A 1 298 ? -62.002 53.853 62.159 1.00 45.03 298 ALA A CA 1
ATOM 2211 C C . ALA A 1 298 ? -60.947 54.980 62.043 1.00 45.03 298 ALA A C 1
ATOM 2213 O O . ALA A 1 298 ? -60.099 55.180 62.901 1.00 45.03 298 ALA A O 1
ATOM 2214 N N . GLY A 1 299 ? -61.218 55.841 61.044 1.00 40.69 299 GLY A N 1
ATOM 2215 C CA . GLY A 1 299 ? -60.802 57.251 60.942 1.00 40.69 299 GLY A CA 1
ATOM 2216 C C . GLY A 1 299 ? -59.716 57.464 59.887 1.00 40.69 299 GLY A C 1
ATOM 2217 O O . GLY A 1 299 ? -58.560 57.200 60.167 1.00 40.69 299 GLY A O 1
ATOM 2218 N N . ALA A 1 300 ? -60.012 57.735 58.612 1.00 47.44 300 ALA A N 1
ATOM 2219 C CA . ALA A 1 300 ? -60.541 58.989 58.053 1.00 47.44 300 ALA A CA 1
ATOM 2220 C C . ALA A 1 300 ? -59.683 60.214 58.424 1.00 47.44 300 ALA A C 1
ATOM 2222 O O . ALA A 1 300 ? -59.718 60.675 59.564 1.00 47.44 300 ALA A O 1
ATOM 2223 N N . GLY A 1 301 ? -58.954 60.717 57.424 1.00 42.44 301 GLY A N 1
ATOM 2224 C CA . GLY A 1 301 ? -58.051 61.865 57.465 1.00 42.44 301 GLY A CA 1
ATOM 2225 C C . GLY A 1 301 ? -57.050 61.769 56.330 1.00 42.44 301 GLY A C 1
ATOM 2226 O O . GLY A 1 301 ? -56.004 61.131 56.559 1.00 42.44 301 GLY A O 1
#

pLDDT: mean 82.24, std 17.52, range [37.88, 97.5]

Secondary structure (DSSP, 8-state):
----------------GGGS-S-TTHHHHHHHHHHHHHHHH---TTSPP--HHHHHHHHHHHHHGGGGGT-TTHHHHHHHHHHHHHHHTT--S-TTHHHHHHHHHHHHHTT-HHHHHHHHHHHHHHHHHHHHHTS---TTSGGGGHHHHHHHHHHHHHHHHHHHHHHHHHHHHHHHHHHHHHHHHHHHHHHHHHHHHHHHHHHHHHHHHHHHHHHHHHHHHTTTT-HHHHHHHHHHHHHHHHHHHHHHHHHHHHHHHSS----PPPPPHHHHHHHHHHHHHTT---PPP------------

Solvent-accessible surface area (backbone atoms only — not comparable to full-atom values): 16903 Å² total; per-residue (Å²): 134,86,90,81,85,79,78,79,71,82,82,70,78,82,72,68,68,85,79,74,67,72,60,91,57,50,63,30,50,50,37,19,52,52,20,47,50,35,46,72,69,34,84,50,98,86,41,44,80,80,44,78,67,59,60,49,48,24,57,50,44,17,52,40,55,64,37,53,84,81,38,33,71,55,22,36,54,53,37,41,53,53,35,52,50,44,52,73,66,38,42,35,54,72,32,46,51,60,43,40,35,54,22,22,20,48,12,5,41,73,68,37,45,69,60,25,51,53,51,38,48,52,41,35,49,52,54,48,50,45,40,41,68,77,68,62,50,59,88,83,40,74,78,65,47,54,55,54,50,40,40,52,51,23,32,51,52,12,38,52,53,31,51,50,51,52,50,52,52,55,50,50,54,51,49,55,50,53,50,54,52,51,52,51,50,53,51,51,51,54,53,52,49,53,53,51,50,51,50,56,54,46,53,55,49,52,52,46,52,52,54,38,52,54,32,52,49,53,24,62,76,23,49,88,82,34,64,64,61,20,51,50,29,54,47,49,41,54,47,49,54,50,52,52,57,50,53,52,49,52,58,53,48,58,55,60,73,71,45,92,62,82,78,66,79,74,81,51,85,76,50,51,58,58,54,50,51,53,42,56,73,70,61,75,80,77,82,84,87,82,88,80,91,80,81,85,82,90,81,90,133

Mean predicted aligned error: 14.87 Å

Foldseek 3Di:
DDDDPPDPDPPDDPDPCVVVDDDLLNLLVVLLVVLLVQLVPFDAPQADNQDPVNNVLSNQLSVLVNCLVPDLLSNLVSLLVSQLVSLVNRRGGPSSQSSLLSSLLSCLLVVNLVSLLVSLVSSLVSVLVSCCPVVVDDCPDPVSVVSVVSSCVSNVNSNVNNVVVVVVVVVVVVVVVVVVVVVVVVVVVVVVVVVVLVVVLVVLVVVLVVLLVVLVVQLVVCVPPPVPSNVVSVVSNVVSVVVSVVVVCVSVVVVVVVDPDPPDPDDDPVCVVVVVVVCVVVVVDDDDDDDDDDDDDDDDD